Protein AF-A0A7J9SM27-F1 (afdb_monomer)

Solvent-accessible surface area (backbone atoms only — not comparable to full-atom values): 13003 Å² total; per-residue (Å²): 142,86,88,84,84,88,83,87,81,84,80,82,84,88,73,95,73,82,92,64,95,54,92,44,71,63,49,79,37,42,23,19,24,28,32,58,67,83,55,84,55,94,80,60,65,66,26,30,23,36,33,61,60,100,47,30,16,57,75,41,72,50,82,51,96,95,45,77,44,28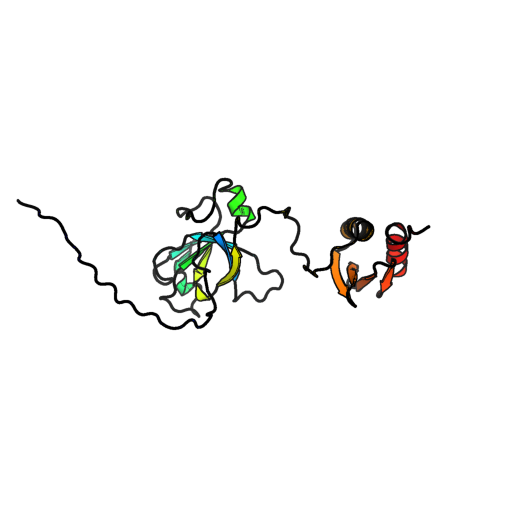,42,24,72,80,38,72,91,51,64,47,77,33,46,28,33,29,28,26,42,58,72,48,39,48,74,61,42,72,86,68,58,63,71,60,60,61,67,82,86,56,91,38,75,71,49,70,42,47,43,81,47,38,36,58,80,53,58,58,83,75,73,88,74,87,78,78,95,68,75,101,62,64,83,49,95,50,84,70,51,73,46,54,50,54,44,48,57,59,44,52,77,78,31,54,65,49,56,44,67,57,98,87,40,55,26,41,37,37,40,53,98,92,35,63,28,43,33,41,72,81,22,51,54,44,51,62,99,56,27,72,60,52,26,57,58,31,35,74,43,44,56,80,79,129

pLDDT: mean 75.57, std 18.79, range [28.81, 94.06]

Sequence (214 aa):
MSSERATLTGSVPDARTEQKRRRGDGVDEVGAIVVDADDDSTDRDEAIVVNTPPVPIDEWTVRRPGQVATVAEDNPAYDPGDAVIVVAFRDELEAAHPEWEPPEAIELPAACRTFAFPQRRLRRVGAYGEDGAEGDAAGAEGSTGLELSEPQRRLRTRLEESCRVDVDVREGEAVLVAEKLGDEHVIHPDGSVEGGAIAGRLEDVAAEYLGGGE

Structure (mmCIF, N/CA/C/O backbone):
data_AF-A0A7J9SM27-F1
#
_entry.id   AF-A0A7J9SM27-F1
#
loop_
_atom_site.group_PDB
_atom_site.id
_atom_site.type_symbol
_atom_site.label_atom_id
_atom_site.label_alt_id
_atom_site.label_comp_id
_atom_site.label_asym_id
_atom_site.label_entity_id
_atom_site.label_seq_id
_atom_site.pdbx_PDB_ins_code
_atom_site.Cartn_x
_atom_site.Cartn_y
_atom_site.Cartn_z
_atom_site.occupancy
_atom_site.B_iso_or_equiv
_atom_site.auth_seq_id
_atom_site.auth_comp_id
_atom_site.auth_asym_id
_atom_site.auth_atom_id
_atom_site.pdbx_PDB_model_num
ATOM 1 N N . MET A 1 1 ? -8.523 -6.292 54.902 1.00 46.53 1 MET A N 1
ATOM 2 C CA . MET A 1 1 ? -7.235 -6.514 54.219 1.00 46.53 1 MET A CA 1
ATOM 3 C C . MET A 1 1 ? -7.059 -8.009 54.064 1.00 46.53 1 MET A C 1
ATOM 5 O O . MET A 1 1 ? -6.924 -8.663 55.084 1.00 46.53 1 MET A O 1
ATOM 9 N N . SER A 1 2 ? -7.179 -8.502 52.833 1.00 37.12 2 SER A N 1
ATOM 10 C CA . SER A 1 2 ? -6.542 -9.711 52.290 1.00 37.12 2 SER A CA 1
ATOM 11 C C . SER A 1 2 ? -6.980 -9.803 50.830 1.00 37.12 2 SER A C 1
ATOM 13 O O . SER A 1 2 ? -8.169 -9.914 50.545 1.00 37.12 2 SER A O 1
ATOM 15 N N . SER A 1 3 ? -6.017 -9.627 49.932 1.00 35.66 3 SER A N 1
ATOM 16 C CA . SER A 1 3 ? -6.158 -9.741 48.482 1.00 35.66 3 SER A CA 1
ATOM 17 C C . SER A 1 3 ? -5.901 -11.188 48.075 1.00 35.66 3 SER A C 1
ATOM 19 O O . SER A 1 3 ? -4.926 -11.765 48.550 1.00 35.66 3 SER A O 1
ATOM 21 N N . GLU A 1 4 ? -6.691 -11.745 47.158 1.00 35.97 4 GLU A N 1
ATOM 22 C CA . GLU A 1 4 ? -6.399 -13.049 46.554 1.00 35.97 4 GLU A CA 1
ATOM 23 C C . GLU A 1 4 ? -6.631 -13.014 45.034 1.00 35.97 4 GLU A C 1
ATOM 25 O O . GLU A 1 4 ? -7.514 -12.318 44.534 1.00 35.97 4 GLU A O 1
ATOM 30 N N . ARG A 1 5 ? -5.712 -13.664 44.311 1.00 31.27 5 ARG A N 1
ATOM 31 C CA . ARG A 1 5 ? -5.412 -13.518 42.876 1.00 31.27 5 ARG A CA 1
ATOM 32 C C . ARG A 1 5 ? -6.386 -14.296 41.976 1.00 31.27 5 ARG A C 1
ATOM 34 O O . ARG A 1 5 ? -6.977 -15.289 42.380 1.00 31.27 5 ARG A O 1
ATOM 41 N N . ALA A 1 6 ? -6.462 -13.843 40.725 1.00 35.97 6 ALA A N 1
ATOM 42 C CA . ALA A 1 6 ? -7.214 -14.389 39.597 1.00 35.97 6 ALA A CA 1
ATOM 43 C C . ALA A 1 6 ? -6.889 -15.850 39.214 1.00 35.97 6 ALA A C 1
ATOM 45 O O . ALA A 1 6 ? -5.746 -16.286 39.327 1.00 35.97 6 ALA A O 1
ATOM 46 N N . THR A 1 7 ? -7.871 -16.538 38.619 1.00 31.56 7 THR A N 1
ATOM 47 C CA . THR A 1 7 ? -7.682 -17.601 37.609 1.00 31.56 7 THR A CA 1
ATOM 48 C C . THR A 1 7 ? -8.825 -17.529 36.587 1.00 31.56 7 THR A C 1
ATOM 50 O O . THR A 1 7 ? -9.943 -17.967 36.840 1.00 31.56 7 THR A O 1
ATOM 53 N N . LEU A 1 8 ? -8.549 -16.923 35.428 1.00 30.62 8 LEU A N 1
ATOM 54 C CA . LEU A 1 8 ? -9.409 -16.962 34.244 1.00 30.62 8 LEU A CA 1
ATOM 55 C C . LEU A 1 8 ? -9.122 -18.287 33.521 1.00 30.62 8 LEU A C 1
ATOM 57 O O . LEU A 1 8 ? -8.068 -18.459 32.916 1.00 30.62 8 LEU A O 1
ATOM 61 N N . THR A 1 9 ? -10.025 -19.255 33.648 1.00 37.62 9 THR A N 1
ATOM 62 C CA . THR A 1 9 ? -9.963 -20.536 32.932 1.00 37.62 9 THR A CA 1
ATOM 63 C C . THR A 1 9 ? -10.572 -20.343 31.547 1.00 37.62 9 THR A C 1
ATOM 65 O O . THR A 1 9 ? -11.782 -20.161 31.417 1.00 37.62 9 THR A O 1
ATOM 68 N N . GLY A 1 10 ? -9.718 -20.371 30.524 1.00 29.00 10 GLY A N 1
ATOM 69 C CA . GLY A 1 10 ? -10.115 -20.358 29.124 1.00 29.00 10 GLY A CA 1
ATOM 70 C C . GLY A 1 10 ? -10.842 -21.639 28.713 1.00 29.00 10 GLY A C 1
ATOM 71 O O . GLY A 1 10 ? -10.520 -22.743 29.146 1.00 29.00 10 GLY A O 1
ATOM 72 N N . SER A 1 11 ? -11.823 -21.483 27.836 1.00 28.81 11 SER A N 1
ATOM 73 C CA . SER A 1 11 ? -12.330 -22.549 26.978 1.00 28.81 11 SER A CA 1
ATOM 74 C C . SER A 1 11 ? -12.459 -21.959 25.585 1.00 28.81 11 SER A C 1
ATOM 76 O O . SER A 1 11 ? -13.308 -21.108 25.337 1.00 28.81 11 SER A O 1
ATOM 78 N N . VAL A 1 12 ? -11.546 -22.373 24.712 1.00 36.06 12 VAL A N 1
ATOM 79 C CA . VAL A 1 12 ? -11.526 -22.037 23.290 1.00 36.06 12 VAL A CA 1
ATOM 80 C C . VAL A 1 12 ? -12.347 -23.118 22.582 1.00 36.06 12 VAL A C 1
ATOM 82 O O . VAL A 1 12 ? -11.952 -24.284 22.654 1.00 36.06 12 VAL A O 1
ATOM 85 N N . PRO A 1 13 ? -13.493 -22.816 21.950 1.00 38.72 13 PRO A N 1
ATOM 86 C CA . PRO A 1 13 ? -14.121 -23.779 21.061 1.00 38.72 13 PRO A CA 1
ATOM 87 C C . PRO A 1 13 ? -13.360 -23.832 19.732 1.00 38.72 13 PRO A C 1
ATOM 89 O O . PRO A 1 13 ? -13.235 -22.838 1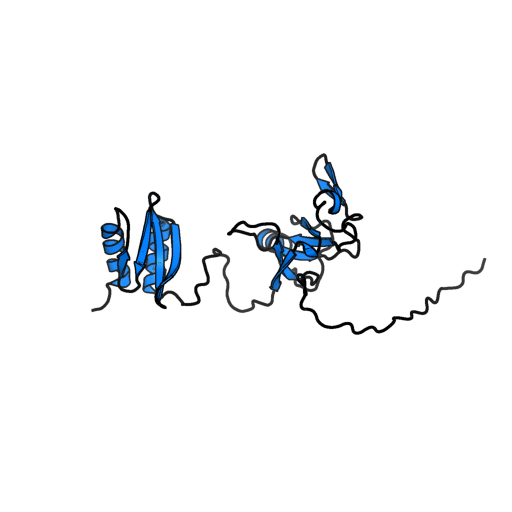9.019 1.00 38.72 13 PRO A O 1
ATOM 92 N N . ASP A 1 14 ? -12.863 -25.030 19.428 1.00 41.91 14 ASP A N 1
ATOM 93 C CA . ASP A 1 14 ? -12.402 -25.465 18.113 1.00 41.91 14 ASP A CA 1
ATOM 94 C C . ASP A 1 14 ? -13.578 -25.425 17.127 1.00 41.91 14 ASP A C 1
ATOM 96 O O . ASP A 1 14 ? -14.598 -26.090 17.323 1.00 41.91 14 ASP A O 1
ATOM 100 N N . ALA A 1 15 ? -13.444 -24.624 16.075 1.00 37.12 15 ALA A N 1
ATOM 101 C CA . ALA A 1 15 ? -14.293 -24.710 14.901 1.00 37.12 15 ALA A CA 1
ATOM 102 C C . ALA A 1 15 ? -13.447 -24.435 13.658 1.00 37.12 15 ALA A C 1
ATOM 104 O O . ALA A 1 15 ? -13.395 -23.320 13.135 1.00 37.12 15 ALA A O 1
ATOM 105 N N . ARG A 1 16 ? -12.810 -25.501 13.158 1.00 46.09 16 ARG A N 1
ATOM 106 C CA . ARG A 1 16 ? -12.510 -25.650 11.729 1.00 46.09 16 ARG A CA 1
ATOM 107 C C . ARG A 1 16 ? -13.735 -25.223 10.917 1.00 46.09 16 ARG A C 1
ATOM 109 O O . ARG A 1 16 ? -14.730 -25.941 10.890 1.00 46.09 16 ARG A O 1
ATOM 116 N N . THR A 1 17 ? -13.637 -24.092 10.226 1.00 40.91 17 THR A N 1
ATOM 117 C CA . THR A 1 17 ? -14.558 -23.747 9.142 1.00 40.91 17 THR A CA 1
ATOM 118 C C . THR A 1 17 ? -13.751 -23.481 7.883 1.00 40.91 17 THR A C 1
ATOM 120 O O . THR A 1 17 ? -12.957 -22.551 7.809 1.00 40.91 17 THR A O 1
ATOM 123 N N . GLU A 1 18 ? -13.957 -24.387 6.936 1.00 39.62 18 GLU A N 1
ATOM 124 C CA . GLU A 1 18 ? -13.704 -24.331 5.502 1.00 39.62 18 GLU A CA 1
ATOM 125 C C . GLU A 1 18 ? -13.049 -23.075 4.906 1.00 39.62 18 GLU A C 1
ATOM 127 O O . GLU A 1 18 ? -13.588 -21.969 4.836 1.00 39.62 18 GLU A O 1
ATOM 132 N N . GLN A 1 19 ? -11.886 -23.379 4.344 1.00 43.94 19 GLN A N 1
ATOM 133 C CA . GLN A 1 19 ? -11.067 -22.671 3.381 1.00 43.94 19 GLN A CA 1
ATOM 134 C C . GLN A 1 19 ? -11.879 -22.204 2.157 1.00 43.94 19 GLN A C 1
ATOM 136 O O . GLN A 1 19 ? -11.939 -22.854 1.117 1.00 43.94 19 GLN A O 1
ATOM 141 N N . LYS A 1 20 ? -12.484 -21.023 2.272 1.00 39.19 20 LYS A N 1
ATOM 142 C CA . LYS A 1 20 ? -12.830 -20.163 1.138 1.00 39.19 20 LYS A CA 1
ATOM 143 C C . LYS A 1 20 ? -11.648 -19.205 1.009 1.00 39.19 20 LYS A C 1
ATOM 145 O O . LYS A 1 20 ? -11.456 -18.422 1.928 1.00 39.19 20 LYS A O 1
ATOM 150 N N . ARG A 1 21 ? -10.825 -19.267 -0.047 1.00 41.97 21 ARG A N 1
ATOM 151 C CA . ARG A 1 21 ? -9.776 -18.246 -0.254 1.00 41.97 21 ARG A CA 1
ATOM 152 C C . ARG A 1 21 ? -10.471 -16.881 -0.377 1.00 41.97 21 ARG A C 1
ATOM 154 O O . ARG A 1 21 ? -11.136 -16.61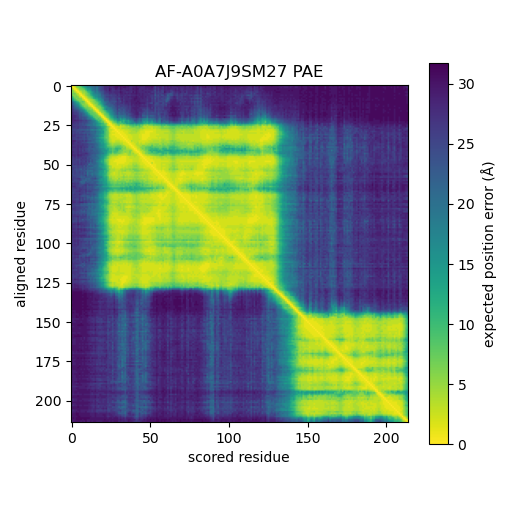4 -1.377 1.00 41.97 21 ARG A O 1
ATOM 161 N N . ARG A 1 22 ? -10.443 -16.091 0.701 1.00 43.56 22 ARG A N 1
ATOM 162 C CA .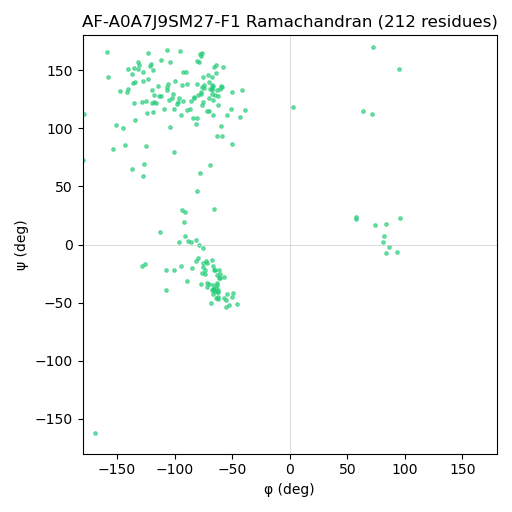 ARG A 1 22 ? -11.084 -14.774 0.821 1.00 43.56 22 ARG A CA 1
ATOM 163 C C . ARG A 1 22 ? -10.078 -13.713 0.373 1.00 43.56 22 ARG A C 1
ATOM 165 O O . ARG A 1 22 ? -8.879 -13.883 0.559 1.00 43.56 22 ARG A O 1
ATOM 172 N N . ARG A 1 23 ? -10.558 -12.609 -0.211 1.00 42.28 23 ARG A N 1
ATOM 173 C CA . ARG A 1 23 ? -9.773 -11.361 -0.256 1.00 42.28 23 ARG A CA 1
ATOM 174 C C . ARG A 1 23 ? -9.275 -11.071 1.172 1.00 42.28 23 ARG A C 1
ATOM 176 O O . ARG A 1 23 ? -10.097 -11.141 2.083 1.00 42.28 23 ARG A O 1
ATOM 183 N N . GLY A 1 24 ? -7.982 -10.784 1.343 1.00 50.16 24 GLY A N 1
ATOM 184 C CA . GLY A 1 24 ? -7.386 -10.481 2.652 1.00 50.16 24 GLY A CA 1
ATOM 185 C C . GLY A 1 24 ? -6.708 -11.654 3.378 1.00 50.16 24 GLY A C 1
ATOM 186 O O . GLY A 1 24 ? -6.592 -11.607 4.593 1.00 50.16 24 GLY A O 1
ATOM 187 N N . ASP A 1 25 ? -6.284 -12.710 2.681 1.00 60.22 25 ASP A N 1
ATOM 188 C CA . ASP A 1 25 ? -5.459 -13.766 3.293 1.00 60.22 25 ASP A CA 1
ATOM 189 C C . ASP A 1 25 ? -4.034 -13.231 3.550 1.00 60.22 25 ASP A C 1
ATOM 191 O O . ASP A 1 25 ? -3.335 -12.848 2.606 1.00 60.22 25 ASP A O 1
ATOM 195 N N . GLY A 1 26 ? -3.640 -13.136 4.825 1.00 71.00 26 GLY A N 1
ATOM 196 C CA . GLY A 1 26 ? -2.303 -12.711 5.258 1.00 71.00 26 GLY A CA 1
ATOM 197 C C . GLY A 1 26 ? -1.995 -11.214 5.122 1.00 71.00 26 GLY A C 1
ATOM 198 O O . GLY A 1 26 ? -0.831 -10.833 5.125 1.00 71.00 26 GLY A O 1
ATOM 199 N N . VAL A 1 27 ? -3.009 -10.352 4.966 1.00 82.00 27 VAL A N 1
ATOM 200 C CA . VAL A 1 27 ? -2.820 -8.879 4.999 1.00 82.00 27 VAL A CA 1
ATOM 201 C C . VAL A 1 27 ? -2.606 -8.345 6.418 1.00 82.00 27 VAL A C 1
ATOM 203 O O . VAL A 1 27 ? -2.204 -7.203 6.586 1.00 82.00 27 VAL A O 1
ATOM 206 N N . ASP A 1 28 ? -2.923 -9.146 7.430 1.00 83.50 28 ASP A N 1
ATOM 207 C CA . ASP A 1 28 ? -2.710 -8.856 8.848 1.00 83.50 28 ASP A CA 1
ATOM 208 C C . ASP A 1 28 ? -1.326 -9.303 9.353 1.00 83.50 28 ASP A C 1
ATOM 210 O O . ASP A 1 28 ? -1.004 -9.143 10.527 1.00 83.50 28 ASP A O 1
ATOM 214 N N . GLU A 1 29 ? -0.479 -9.833 8.470 1.00 89.69 29 GLU A N 1
ATOM 215 C CA . GLU A 1 29 ? 0.890 -10.205 8.815 1.00 89.69 29 GLU A CA 1
ATOM 216 C C . GLU A 1 29 ? 1.807 -8.980 8.746 1.00 89.69 29 GLU A C 1
ATOM 218 O O . GLU A 1 29 ? 1.895 -8.305 7.719 1.00 89.69 29 GLU A O 1
ATOM 223 N N . VAL A 1 30 ? 2.529 -8.702 9.834 1.00 91.19 30 VAL A N 1
ATOM 224 C CA . VAL A 1 30 ? 3.576 -7.674 9.842 1.00 91.19 30 VAL A CA 1
ATOM 225 C C . VAL A 1 30 ? 4.668 -8.062 8.846 1.00 91.19 30 VAL A C 1
ATOM 227 O O . VAL A 1 30 ? 5.179 -9.180 8.877 1.00 91.19 30 VAL A O 1
ATOM 230 N N . GLY A 1 31 ? 5.001 -7.135 7.949 1.00 89.56 31 GLY A N 1
ATOM 231 C CA . GLY A 1 31 ? 5.854 -7.371 6.788 1.00 89.56 31 GLY A CA 1
ATOM 232 C C . GLY A 1 31 ? 5.097 -7.731 5.509 1.00 89.56 31 GLY A C 1
ATOM 233 O O . GLY A 1 31 ? 5.721 -7.798 4.458 1.00 89.56 31 GLY A O 1
ATOM 234 N N . ALA A 1 32 ? 3.777 -7.935 5.520 1.00 91.06 32 ALA A N 1
ATOM 235 C CA . ALA A 1 32 ? 3.041 -8.136 4.273 1.00 91.06 32 ALA A CA 1
ATOM 236 C C . ALA A 1 32 ? 3.120 -6.882 3.386 1.00 91.06 32 ALA A C 1
ATOM 238 O O . ALA A 1 32 ? 2.875 -5.768 3.852 1.00 91.06 32 ALA A O 1
ATOM 239 N N . ILE A 1 33 ? 3.422 -7.069 2.098 1.00 91.06 33 ILE A N 1
ATOM 240 C CA . ILE A 1 33 ? 3.330 -5.999 1.097 1.00 91.06 33 ILE A CA 1
ATOM 241 C C . ILE A 1 33 ? 1.894 -5.979 0.594 1.00 91.06 33 ILE A C 1
ATOM 243 O O . ILE A 1 33 ? 1.362 -6.999 0.137 1.00 91.06 33 ILE A O 1
ATOM 247 N N . VAL A 1 34 ? 1.255 -4.825 0.712 1.00 90.50 34 VAL A N 1
ATOM 248 C CA . VAL A 1 34 ? -0.156 -4.603 0.437 1.00 90.50 34 VAL A CA 1
ATOM 249 C C . VAL A 1 34 ? -0.344 -3.379 -0.439 1.00 90.50 34 VAL A C 1
ATOM 251 O O . VAL A 1 34 ? 0.470 -2.465 -0.476 1.00 90.50 34 VAL A O 1
ATOM 254 N N . VAL A 1 35 ? -1.470 -3.360 -1.127 1.00 89.44 35 VAL A N 1
ATOM 255 C CA . VAL A 1 35 ? -1.874 -2.280 -2.021 1.00 89.44 35 VAL A CA 1
ATOM 256 C C . VAL A 1 35 ? -3.356 -1.995 -1.798 1.00 89.44 35 VAL A C 1
ATOM 258 O O . VAL A 1 35 ? -4.135 -2.918 -1.519 1.00 89.44 35 VAL A O 1
ATOM 261 N N . ASP A 1 36 ? -3.761 -0.735 -1.939 1.00 89.06 36 ASP A N 1
ATOM 262 C CA . ASP A 1 36 ? -5.157 -0.316 -1.778 1.00 89.06 36 ASP A CA 1
ATOM 263 C C . ASP A 1 36 ? -6.030 -0.907 -2.895 1.00 89.06 36 ASP A C 1
ATOM 265 O O . ASP A 1 36 ? -5.732 -0.777 -4.080 1.00 89.06 36 ASP A O 1
ATOM 269 N N . ALA A 1 37 ? -7.087 -1.639 -2.551 1.00 84.56 37 ALA A N 1
ATOM 270 C CA . ALA A 1 37 ? -7.994 -2.222 -3.539 1.00 84.56 37 ALA A CA 1
ATOM 271 C C . ALA A 1 37 ? -9.038 -1.226 -4.069 1.00 84.56 37 ALA A C 1
ATOM 273 O O . ALA A 1 37 ? -9.692 -1.553 -5.058 1.00 84.56 37 ALA A O 1
ATOM 274 N N . ASP A 1 38 ? -9.216 -0.080 -3.406 1.00 83.44 38 ASP A N 1
ATOM 275 C CA . ASP A 1 38 ? -10.075 1.025 -3.859 1.00 83.44 38 ASP A CA 1
ATOM 276 C C . ASP A 1 38 ? -9.332 1.967 -4.825 1.00 83.44 38 ASP A C 1
ATOM 278 O O . ASP A 1 38 ? -9.961 2.690 -5.595 1.00 83.44 38 ASP A O 1
ATOM 282 N N . ASP A 1 39 ? -7.995 1.941 -4.811 1.00 79.00 39 ASP A N 1
ATOM 283 C CA . ASP A 1 39 ? -7.180 2.682 -5.769 1.00 79.00 39 ASP A CA 1
ATOM 284 C C . ASP A 1 39 ? -7.082 1.911 -7.099 1.00 79.00 39 ASP A C 1
ATOM 286 O O . ASP A 1 39 ? -6.462 0.842 -7.188 1.00 79.00 39 ASP A O 1
ATOM 290 N N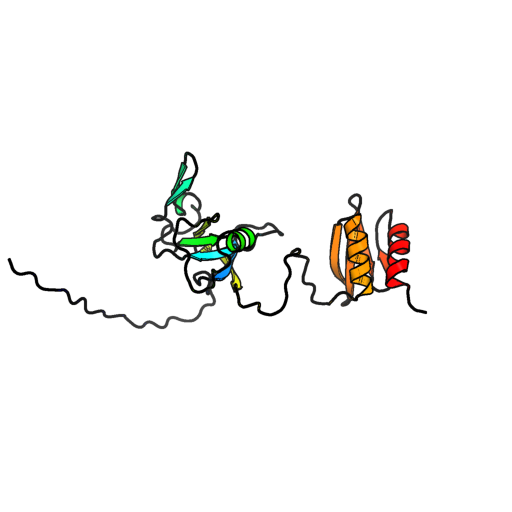 . ASP A 1 40 ? -7.762 2.447 -8.118 1.00 73.62 40 ASP A N 1
ATOM 291 C CA . ASP A 1 40 ? -7.808 1.915 -9.490 1.00 73.62 40 ASP A CA 1
ATOM 292 C C . ASP A 1 40 ? -6.693 2.510 -10.375 1.00 73.62 40 ASP A C 1
ATOM 294 O O . ASP A 1 40 ? -6.667 2.288 -11.585 1.00 73.62 40 ASP A O 1
ATOM 298 N N . SER A 1 41 ? -5.770 3.284 -9.792 1.00 70.19 41 SER A N 1
ATOM 299 C CA . SER A 1 41 ? -4.644 3.849 -10.531 1.00 70.19 41 SER A CA 1
ATOM 300 C C . SER A 1 41 ? -3.672 2.735 -10.915 1.00 70.19 41 SER A C 1
ATOM 302 O O . SER A 1 41 ? -3.379 1.829 -10.129 1.00 70.19 41 SER A O 1
ATOM 304 N N . THR A 1 42 ? -3.134 2.811 -12.131 1.00 65.75 42 THR A N 1
ATOM 305 C CA . THR A 1 42 ? -2.100 1.875 -12.598 1.00 65.75 42 THR A CA 1
ATOM 306 C C . THR A 1 42 ? -0.838 1.959 -11.731 1.00 65.75 42 THR A C 1
ATOM 308 O O . THR A 1 42 ? -0.168 0.952 -11.531 1.00 65.75 42 THR A O 1
ATOM 311 N N . ASP A 1 43 ? -0.576 3.131 -11.150 1.00 68.25 43 ASP A N 1
ATOM 312 C CA . ASP A 1 43 ? 0.564 3.442 -10.281 1.00 68.25 43 ASP A CA 1
ATOM 313 C C . ASP A 1 43 ? 0.250 3.263 -8.779 1.00 68.25 43 ASP A C 1
ATOM 315 O O . ASP A 1 43 ? 0.788 3.980 -7.941 1.00 68.25 43 ASP A O 1
ATOM 319 N N . ARG A 1 44 ? -0.662 2.347 -8.420 1.00 77.25 44 ARG A N 1
ATOM 320 C CA . ARG A 1 44 ? -1.015 2.036 -7.020 1.00 77.25 44 ARG A CA 1
ATOM 321 C C . ARG A 1 44 ? 0.235 1.761 -6.170 1.00 77.25 44 ARG A C 1
ATOM 323 O O . ARG A 1 44 ? 0.934 0.773 -6.390 1.00 77.25 44 ARG A O 1
ATOM 330 N N . ASP A 1 45 ? 0.480 2.601 -5.169 1.00 82.69 45 ASP A N 1
ATOM 331 C CA . ASP A 1 45 ? 1.670 2.484 -4.327 1.00 82.69 45 ASP A CA 1
ATOM 332 C C . ASP A 1 45 ? 1.628 1.236 -3.429 1.00 82.69 45 ASP A C 1
ATOM 334 O O . ASP A 1 45 ? 0.633 0.945 -2.750 1.00 82.69 45 ASP A O 1
ATOM 338 N N . GLU A 1 46 ? 2.744 0.512 -3.385 1.00 89.69 46 GLU A N 1
ATOM 339 C CA . GLU A 1 46 ? 2.946 -0.615 -2.478 1.00 89.69 46 GLU A CA 1
ATOM 340 C C . GLU A 1 46 ? 3.318 -0.123 -1.077 1.00 89.69 46 GLU A C 1
ATOM 342 O O . GLU A 1 46 ? 4.252 0.658 -0.884 1.00 89.69 46 GLU A O 1
ATOM 347 N N . ALA A 1 47 ? 2.604 -0.619 -0.071 1.00 90.81 47 ALA A N 1
ATOM 348 C CA . ALA A 1 47 ? 2.846 -0.310 1.328 1.00 90.81 47 ALA A CA 1
ATOM 349 C C . ALA A 1 47 ? 3.135 -1.587 2.122 1.00 90.81 47 ALA A C 1
ATOM 351 O O . ALA A 1 47 ? 2.687 -2.678 1.774 1.00 90.81 47 ALA A O 1
ATOM 352 N N . ILE A 1 48 ? 3.881 -1.455 3.213 1.00 92.62 48 ILE A N 1
ATOM 353 C CA . ILE A 1 48 ? 4.271 -2.565 4.082 1.00 92.62 48 ILE A CA 1
ATOM 354 C C . ILE A 1 48 ? 3.464 -2.476 5.369 1.00 92.62 48 ILE A C 1
ATOM 356 O O . ILE A 1 48 ? 3.371 -1.409 5.978 1.00 92.62 48 ILE A O 1
ATOM 360 N N . VAL A 1 49 ? 2.888 -3.595 5.802 1.00 93.50 49 VAL A N 1
ATOM 361 C CA . VAL A 1 49 ? 2.190 -3.696 7.088 1.00 93.50 49 VAL A CA 1
ATOM 362 C C . VAL A 1 49 ? 3.211 -3.631 8.217 1.00 93.50 49 VAL A C 1
ATOM 364 O O . VAL A 1 49 ? 4.041 -4.524 8.363 1.00 93.50 49 VAL A O 1
ATOM 367 N N . VAL A 1 50 ? 3.141 -2.579 9.031 1.00 93.06 50 VAL A N 1
ATOM 368 C CA . VAL A 1 50 ? 4.091 -2.333 10.131 1.00 93.06 50 VAL A CA 1
ATOM 369 C C . VAL A 1 50 ? 3.477 -2.569 11.506 1.00 93.06 50 VAL A C 1
ATOM 371 O O . VAL A 1 50 ? 4.201 -2.781 12.476 1.00 93.06 50 VAL A O 1
ATOM 374 N N . ASN A 1 51 ? 2.147 -2.521 11.618 1.00 92.44 51 ASN A N 1
ATOM 375 C CA . ASN A 1 51 ? 1.438 -2.777 12.869 1.00 92.44 51 ASN A CA 1
ATOM 376 C C . ASN A 1 51 ? -0.019 -3.195 12.600 1.00 92.44 51 ASN A C 1
ATOM 378 O O . ASN A 1 51 ? -0.672 -2.667 11.698 1.00 92.44 51 ASN A O 1
ATOM 382 N N . THR A 1 52 ? -0.548 -4.101 13.422 1.00 91.62 52 THR A N 1
ATOM 383 C CA . THR A 1 52 ? -1.959 -4.512 13.418 1.00 91.62 52 THR A CA 1
ATOM 384 C C . THR A 1 52 ? -2.563 -4.329 14.813 1.00 91.62 52 THR A C 1
ATOM 386 O O . THR A 1 52 ? -2.573 -5.269 15.620 1.00 91.62 52 THR A O 1
ATOM 389 N N . PRO A 1 53 ? -3.038 -3.117 15.149 1.00 89.31 53 PRO A N 1
ATOM 390 C CA . PRO A 1 53 ? -3.651 -2.861 16.442 1.00 89.31 53 PRO A CA 1
ATOM 391 C C . PRO A 1 53 ? -4.863 -3.781 16.670 1.00 89.31 53 PRO A C 1
ATOM 393 O O . PRO A 1 53 ? -5.700 -3.911 15.77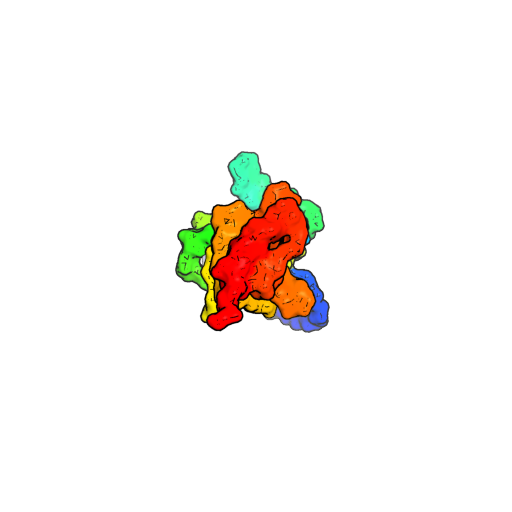7 1.00 89.31 53 PRO A O 1
ATOM 396 N N . PRO A 1 54 ? -5.023 -4.392 17.859 1.00 88.06 54 PRO A N 1
ATOM 397 C CA . PRO A 1 54 ? -6.127 -5.311 18.145 1.00 88.06 54 PRO A CA 1
ATOM 398 C C . PRO A 1 54 ? -7.428 -4.558 18.481 1.00 88.06 54 PRO A C 1
ATOM 400 O O . PRO A 1 54 ? -8.090 -4.859 19.474 1.00 88.06 54 PRO A O 1
ATOM 403 N N . VAL A 1 55 ? -7.769 -3.542 17.687 1.00 89.50 55 VAL A N 1
ATOM 404 C CA . VAL A 1 55 ? -8.978 -2.721 17.828 1.00 89.50 55 VAL A CA 1
ATOM 405 C C . VAL A 1 55 ? -9.636 -2.510 16.458 1.00 89.50 55 VAL A C 1
ATOM 407 O O . VAL A 1 55 ? -8.942 -2.534 15.437 1.00 89.50 55 VAL A O 1
ATOM 410 N N . PRO A 1 56 ? -10.964 -2.321 16.409 1.00 91.62 56 PRO A N 1
ATOM 411 C CA . PRO A 1 56 ? -11.680 -2.081 15.162 1.00 91.62 56 PRO A CA 1
ATOM 412 C C . PRO A 1 56 ? -11.495 -0.646 14.639 1.00 91.62 56 PRO A C 1
ATOM 414 O O . PRO A 1 56 ? -11.084 0.262 15.371 1.00 91.62 56 PRO A O 1
ATOM 417 N N . ILE A 1 57 ? -11.835 -0.423 13.366 1.00 90.06 57 ILE A N 1
ATOM 418 C CA . ILE A 1 57 ? -11.657 0.872 12.683 1.00 90.06 57 ILE A CA 1
ATOM 419 C C . ILE A 1 57 ? -12.508 2.018 13.252 1.00 90.06 57 ILE A C 1
ATOM 421 O O . ILE A 1 57 ? -12.149 3.182 13.074 1.00 90.06 57 ILE A O 1
ATOM 425 N N . ASP A 1 58 ? -13.609 1.715 13.942 1.00 94.06 58 ASP A N 1
ATOM 426 C CA . ASP A 1 58 ? -14.435 2.698 14.663 1.00 94.06 58 ASP A CA 1
ATOM 427 C C . ASP A 1 58 ? -13.776 3.205 15.955 1.00 94.06 58 ASP A C 1
ATOM 429 O O . ASP A 1 58 ? -14.013 4.334 16.377 1.00 94.06 58 ASP A O 1
ATOM 433 N N . GLU A 1 59 ? -12.884 2.418 16.556 1.00 92.12 59 GLU A N 1
ATOM 434 C CA . GLU A 1 59 ? -12.199 2.796 17.798 1.00 92.12 59 GLU A CA 1
ATOM 435 C C . GLU A 1 59 ? -10.830 3.449 17.542 1.00 92.12 59 GLU A C 1
ATOM 437 O O . GLU A 1 59 ? -10.294 4.155 18.404 1.00 92.12 59 GLU A O 1
ATOM 442 N N . TRP A 1 60 ? -10.252 3.261 16.352 1.00 91.31 60 TRP A N 1
ATOM 443 C CA . TRP A 1 60 ? -8.949 3.824 15.999 1.00 91.31 60 TRP A CA 1
ATOM 444 C C . TRP A 1 60 ? -9.061 5.240 15.438 1.00 91.31 60 TRP A C 1
ATOM 446 O O . TRP A 1 60 ? -9.618 5.460 14.363 1.00 91.31 60 TRP A O 1
ATOM 456 N N . THR A 1 61 ? -8.470 6.207 16.146 1.00 89.94 61 THR A N 1
ATOM 457 C CA . THR A 1 61 ? -8.495 7.627 15.765 1.00 89.94 61 THR A CA 1
ATOM 458 C C . THR A 1 61 ? -7.194 8.069 15.109 1.00 89.94 61 THR A C 1
ATOM 460 O O . THR A 1 61 ? -6.105 7.898 15.658 1.00 89.94 61 THR A O 1
ATOM 463 N N . VAL A 1 62 ? -7.314 8.717 13.953 1.00 84.12 62 VAL A N 1
ATOM 464 C CA . VAL A 1 62 ? -6.204 9.356 13.246 1.00 84.12 62 VAL A CA 1
ATOM 465 C C . VAL A 1 62 ? -6.272 10.860 13.497 1.00 84.12 62 VAL A C 1
ATOM 467 O O . VAL A 1 62 ? -7.297 11.511 13.285 1.00 84.12 62 VAL A O 1
ATOM 470 N N . ARG A 1 63 ? -5.165 11.435 13.976 1.00 82.06 63 ARG A N 1
ATOM 471 C CA . ARG A 1 63 ? -5.052 12.877 14.227 1.00 82.06 63 ARG A CA 1
ATOM 472 C C . ARG A 1 63 ? -4.306 13.544 13.083 1.00 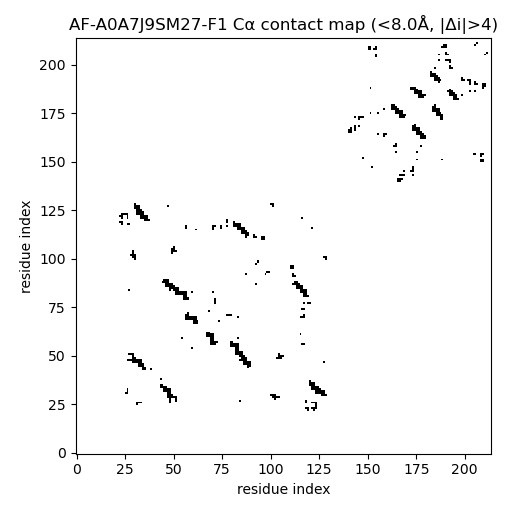82.06 63 ARG A C 1
ATOM 474 O O . ARG A 1 63 ? -3.120 13.299 12.891 1.00 82.06 63 ARG A O 1
ATOM 481 N N . ARG A 1 64 ? -4.991 14.433 12.368 1.00 77.62 64 ARG A N 1
ATOM 482 C CA . ARG A 1 64 ? -4.417 15.317 11.348 1.00 77.62 64 ARG A CA 1
ATOM 483 C C . ARG A 1 64 ? -4.480 16.767 11.852 1.00 77.62 64 ARG A C 1
ATOM 485 O O . ARG A 1 64 ? -5.264 17.067 12.757 1.00 77.62 64 ARG A O 1
ATOM 492 N N . PRO A 1 65 ? -3.667 17.697 11.326 1.00 78.62 65 PRO A N 1
ATOM 493 C CA . PRO A 1 65 ? -3.728 19.097 11.741 1.00 78.62 65 PRO A CA 1
ATOM 494 C C . PRO A 1 65 ? -5.150 19.664 11.593 1.00 78.62 65 PRO A C 1
ATOM 496 O O . PRO A 1 65 ? -5.651 19.818 10.485 1.00 78.62 65 PRO A O 1
ATOM 499 N N . GLY A 1 66 ? -5.810 19.958 12.717 1.00 80.31 66 GLY A N 1
ATOM 500 C CA . GLY A 1 66 ? -7.169 20.512 12.744 1.00 80.31 66 GLY A CA 1
ATOM 501 C C . GLY A 1 66 ? -8.316 19.508 12.565 1.00 80.31 66 GLY A C 1
ATOM 502 O O . GLY A 1 66 ? -9.467 19.935 12.578 1.00 80.31 66 GLY A O 1
ATOM 503 N N . GLN A 1 67 ? -8.041 18.205 12.445 1.00 81.38 67 GLN A N 1
ATOM 504 C CA . GLN A 1 67 ? -9.067 17.172 12.273 1.00 81.38 67 GLN A CA 1
ATOM 505 C C . GLN A 1 67 ? -8.718 15.909 13.068 1.00 81.38 67 GLN A C 1
ATOM 507 O O . GLN A 1 67 ? -7.606 15.388 12.990 1.00 81.38 67 GLN A O 1
ATOM 512 N N . VAL A 1 68 ? -9.688 15.401 13.823 1.00 87.62 68 VAL A N 1
ATOM 513 C CA . VAL A 1 68 ? -9.626 14.076 14.444 1.00 87.62 68 VAL A CA 1
ATOM 514 C C . VAL A 1 68 ? -10.803 13.297 13.888 1.00 87.62 68 VAL A C 1
ATOM 516 O O . VAL A 1 68 ? -11.931 13.764 14.012 1.00 87.62 68 VAL A O 1
ATOM 519 N N . ALA A 1 69 ? -10.517 12.169 13.251 1.00 89.19 69 ALA A N 1
ATOM 520 C CA . ALA A 1 69 ? -11.515 11.270 12.693 1.00 89.19 69 ALA A CA 1
ATOM 521 C C . ALA A 1 69 ? -11.079 9.824 12.942 1.00 89.19 69 ALA A C 1
ATOM 523 O O . ALA A 1 69 ? -9.880 9.540 13.064 1.00 89.19 69 ALA A O 1
ATOM 524 N N . THR A 1 70 ? -12.038 8.918 13.060 1.00 91.38 70 THR A N 1
ATOM 525 C CA . THR A 1 70 ? -11.767 7.483 13.097 1.00 91.38 70 THR A CA 1
ATOM 526 C C . THR A 1 70 ? -11.474 6.956 11.698 1.00 91.38 70 THR A C 1
ATOM 528 O O . THR A 1 70 ? -11.808 7.579 10.686 1.00 91.38 70 THR A O 1
ATOM 531 N N . VAL A 1 71 ? -10.862 5.777 11.619 1.00 90.94 71 VAL A N 1
ATOM 532 C CA . VAL A 1 71 ? -10.657 5.109 10.325 1.00 90.94 71 VAL A CA 1
ATOM 533 C C . VAL A 1 71 ? -12.004 4.775 9.687 1.00 90.94 71 VAL A C 1
ATOM 535 O O . VAL A 1 71 ? -12.132 4.899 8.473 1.00 90.94 71 VAL A O 1
ATOM 538 N N . ALA A 1 72 ? -13.022 4.431 10.481 1.00 91.88 72 ALA A N 1
ATOM 539 C CA . ALA A 1 72 ? -14.385 4.233 9.992 1.00 91.88 72 ALA A CA 1
ATOM 540 C C . ALA A 1 72 ? -14.991 5.509 9.379 1.00 91.88 72 ALA A C 1
ATOM 542 O O . ALA A 1 72 ? -15.650 5.430 8.344 1.00 91.88 72 ALA A O 1
ATOM 543 N N . GLU A 1 73 ? -14.747 6.684 9.968 1.00 91.25 73 GLU A N 1
ATOM 544 C CA . GLU A 1 73 ? -15.222 7.968 9.427 1.00 91.25 73 GLU A CA 1
ATOM 545 C C . GLU A 1 73 ? -14.571 8.313 8.077 1.00 91.25 73 GLU A C 1
ATOM 547 O O . GLU A 1 73 ? -15.253 8.807 7.180 1.00 91.25 73 GLU A O 1
ATOM 552 N N . ASP A 1 74 ? -13.279 8.014 7.907 1.00 87.12 74 ASP A N 1
ATOM 553 C CA . ASP A 1 74 ? -12.566 8.148 6.625 1.00 87.12 74 ASP A CA 1
ATOM 554 C C . ASP A 1 74 ? -12.965 7.046 5.610 1.00 87.12 74 ASP A C 1
ATOM 556 O O . ASP A 1 74 ? -12.805 7.221 4.401 1.00 87.12 74 ASP A O 1
ATOM 560 N N . ASN A 1 75 ? -13.500 5.910 6.078 1.00 88.12 75 ASN A N 1
ATOM 561 C CA . ASN A 1 75 ? -13.827 4.725 5.274 1.00 88.12 75 ASN A CA 1
ATOM 562 C C . ASN A 1 75 ? -15.288 4.260 5.472 1.00 88.12 75 ASN A C 1
ATOM 564 O O . ASN A 1 75 ? -15.522 3.101 5.830 1.00 88.12 75 ASN A O 1
ATOM 568 N N . PRO A 1 76 ? -16.300 5.103 5.185 1.00 90.88 76 PRO A N 1
ATOM 569 C CA . PRO A 1 76 ? -17.699 4.825 5.532 1.00 90.88 76 PRO A CA 1
ATOM 570 C C . PRO A 1 76 ? -18.328 3.654 4.757 1.00 90.88 76 PRO A C 1
ATOM 572 O O . PRO A 1 76 ? -19.413 3.193 5.104 1.00 90.88 76 PRO A O 1
ATOM 575 N N . ALA A 1 77 ? -17.681 3.185 3.686 1.00 89.62 77 ALA A N 1
ATOM 576 C CA . ALA A 1 77 ? -18.121 2.027 2.908 1.00 89.62 77 ALA A CA 1
ATOM 577 C C . ALA A 1 77 ? -17.755 0.676 3.558 1.00 89.62 77 ALA A C 1
ATOM 579 O O . ALA A 1 77 ? -18.239 -0.367 3.112 1.00 89.62 77 ALA A O 1
ATOM 580 N N . TYR A 1 78 ? -16.903 0.686 4.587 1.00 89.00 78 TYR A N 1
ATOM 581 C CA . TYR A 1 78 ? -16.397 -0.507 5.260 1.00 89.00 78 TYR A CA 1
ATOM 582 C C . TYR A 1 78 ? -17.094 -0.714 6.610 1.00 89.00 78 TYR A C 1
ATOM 584 O O . TYR A 1 78 ? -17.672 0.206 7.185 1.00 89.00 78 TYR A O 1
ATOM 592 N N . ASP A 1 79 ? -17.086 -1.957 7.095 1.00 88.75 79 ASP A N 1
ATOM 593 C CA . ASP A 1 79 ? -17.724 -2.297 8.367 1.00 88.75 79 ASP A CA 1
ATOM 594 C C . ASP A 1 79 ? -16.963 -1.631 9.528 1.00 88.75 79 ASP A C 1
ATOM 596 O O . ASP A 1 79 ? -15.748 -1.789 9.603 1.00 88.75 79 ASP A O 1
ATOM 600 N N . PRO A 1 80 ? -17.623 -0.907 10.449 1.00 89.62 80 PRO A N 1
ATOM 601 C CA . PRO A 1 80 ? -16.937 -0.248 11.563 1.00 89.62 80 PRO A CA 1
ATOM 602 C C . PRO A 1 80 ? -16.207 -1.226 12.498 1.00 89.62 80 PRO A C 1
ATOM 604 O O . PRO A 1 80 ? -15.283 -0.818 13.198 1.00 89.62 80 PRO A O 1
ATOM 607 N N . GLY A 1 81 ? -16.599 -2.505 12.507 1.00 90.50 81 GLY A N 1
ATOM 608 C CA . GLY A 1 81 ? -15.944 -3.589 13.232 1.00 90.50 81 GLY A CA 1
ATOM 609 C C . GLY A 1 81 ? -14.789 -4.257 12.477 1.00 90.50 81 GLY A C 1
ATOM 610 O O . GLY A 1 81 ? -14.230 -5.224 12.996 1.00 90.50 81 GLY A O 1
ATOM 611 N N . ASP A 1 82 ? -14.430 -3.792 11.273 1.00 90.69 82 ASP A N 1
ATOM 612 C CA . ASP A 1 82 ? -13.268 -4.303 10.535 1.00 90.69 82 ASP A CA 1
ATOM 613 C C . ASP A 1 82 ? -11.972 -4.012 11.305 1.00 90.69 82 ASP A C 1
ATOM 615 O O . ASP A 1 82 ? -11.865 -3.006 12.012 1.00 90.69 82 ASP A O 1
ATOM 619 N N . ALA A 1 83 ? -10.981 -4.893 11.179 1.00 91.00 83 ALA A N 1
ATOM 620 C CA . ALA A 1 83 ? -9.700 -4.718 11.852 1.00 91.00 83 ALA A CA 1
ATOM 621 C C . ALA A 1 83 ? -8.890 -3.575 11.224 1.00 91.00 83 ALA A C 1
ATOM 623 O O . ALA A 1 83 ? -8.924 -3.361 10.008 1.00 91.00 83 ALA A O 1
ATOM 624 N N . VAL A 1 84 ? -8.137 -2.861 12.060 1.00 91.75 84 VAL A N 1
ATOM 625 C CA . VAL A 1 84 ? -7.227 -1.797 11.626 1.00 91.75 84 VAL A CA 1
ATOM 626 C C . VAL A 1 84 ? -5.902 -2.403 11.184 1.00 91.75 84 VAL A C 1
ATOM 628 O O . VAL A 1 84 ? -5.247 -3.103 11.954 1.00 91.75 84 VAL A O 1
ATOM 631 N N . ILE A 1 85 ? -5.470 -2.067 9.973 1.00 93.75 85 ILE A N 1
ATOM 632 C CA . ILE A 1 85 ? -4.125 -2.359 9.477 1.00 93.75 85 ILE A CA 1
ATOM 633 C C . ILE A 1 85 ? -3.369 -1.047 9.330 1.00 93.75 85 ILE A C 1
ATOM 635 O O . ILE A 1 85 ? -3.862 -0.117 8.688 1.00 93.75 85 ILE A O 1
ATOM 639 N N . VAL A 1 86 ? -2.178 -0.970 9.921 1.00 92.94 86 VAL A N 1
ATOM 640 C CA . VAL A 1 86 ? -1.294 0.188 9.805 1.00 92.94 86 VAL A CA 1
ATOM 641 C C . VAL A 1 86 ? -0.145 -0.148 8.869 1.00 92.94 86 VAL A C 1
ATOM 643 O O . VAL A 1 86 ? 0.591 -1.114 9.080 1.00 92.94 86 VAL A O 1
ATOM 646 N N . VAL A 1 87 ? 0.009 0.680 7.842 1.00 93.88 87 VAL A N 1
ATOM 647 C CA . VAL A 1 87 ? 1.006 0.519 6.788 1.00 93.88 87 VAL A CA 1
ATOM 648 C C . VAL A 1 87 ? 1.941 1.722 6.716 1.00 93.88 87 VAL A C 1
ATOM 650 O O . VAL A 1 87 ? 1.567 2.834 7.101 1.00 93.88 87 VAL A O 1
ATOM 653 N N . ALA A 1 88 ? 3.144 1.504 6.198 1.00 91.62 88 ALA A N 1
ATOM 654 C CA . ALA A 1 88 ? 4.103 2.544 5.834 1.00 91.62 88 ALA A CA 1
ATOM 655 C C . ALA A 1 88 ? 4.643 2.279 4.423 1.00 91.62 88 ALA A C 1
ATOM 657 O O . ALA A 1 88 ? 4.722 1.128 3.992 1.00 91.62 88 ALA A O 1
ATOM 658 N N . PHE A 1 89 ? 5.018 3.335 3.702 1.00 90.25 89 PHE A N 1
ATOM 659 C CA . PHE A 1 89 ? 5.700 3.182 2.418 1.00 90.25 89 PHE A CA 1
ATOM 660 C C . PHE A 1 89 ? 7.151 2.770 2.631 1.00 90.25 89 PHE A C 1
ATOM 662 O O . PHE A 1 89 ? 7.796 3.226 3.577 1.00 90.25 89 PHE A O 1
ATOM 669 N N . ARG A 1 90 ? 7.653 1.923 1.731 1.00 86.69 90 ARG A N 1
ATOM 670 C CA . ARG A 1 90 ? 8.980 1.311 1.825 1.00 86.69 90 ARG A CA 1
ATOM 671 C C . ARG A 1 90 ? 10.105 2.331 2.026 1.00 86.69 90 ARG A C 1
ATOM 673 O O . ARG A 1 90 ? 10.842 2.215 2.996 1.00 86.69 90 ARG A O 1
ATOM 680 N N . ASP A 1 91 ? 10.172 3.357 1.180 1.00 84.31 91 ASP A N 1
ATOM 681 C CA . ASP A 1 91 ? 11.211 4.397 1.249 1.00 84.31 91 ASP A CA 1
ATOM 682 C C . ASP A 1 91 ? 11.240 5.112 2.613 1.00 84.31 91 ASP A C 1
ATOM 684 O O . ASP A 1 91 ? 12.287 5.239 3.250 1.00 84.31 91 ASP A O 1
ATOM 688 N N . GLU A 1 92 ? 10.068 5.503 3.124 1.00 86.12 92 GLU A N 1
ATOM 689 C CA . GLU A 1 92 ? 9.970 6.187 4.417 1.00 86.12 92 GLU A CA 1
ATOM 690 C C . GLU A 1 92 ? 10.290 5.258 5.592 1.00 86.12 92 GLU A C 1
ATOM 692 O O . GLU A 1 92 ? 10.845 5.699 6.602 1.00 86.12 92 GLU A O 1
ATOM 697 N N . LEU A 1 93 ? 9.927 3.980 5.470 1.00 86.94 93 LEU A N 1
ATOM 698 C CA . LEU A 1 93 ? 10.188 2.960 6.472 1.00 86.94 93 LEU A CA 1
ATOM 699 C C . LEU A 1 93 ? 11.683 2.648 6.574 1.00 86.94 93 LEU A C 1
ATOM 701 O O . LEU A 1 93 ? 12.226 2.708 7.673 1.00 86.94 93 LEU A O 1
ATOM 705 N N . GLU A 1 94 ? 12.357 2.388 5.452 1.00 87.19 94 GLU A N 1
ATOM 706 C CA . GLU A 1 94 ? 13.799 2.103 5.413 1.00 87.19 94 GLU A CA 1
ATOM 707 C C . GLU A 1 94 ? 14.626 3.309 5.884 1.00 87.19 94 GLU A C 1
ATOM 709 O O . GLU A 1 94 ? 15.608 3.151 6.611 1.00 87.19 94 GLU A O 1
ATOM 714 N N . ALA A 1 95 ? 14.201 4.531 5.549 1.00 86.75 95 ALA A N 1
ATOM 715 C CA . ALA A 1 95 ? 14.870 5.748 6.004 1.00 86.75 95 ALA A CA 1
ATOM 716 C C . ALA A 1 95 ? 14.741 5.981 7.521 1.00 86.75 95 ALA A C 1
ATOM 718 O O . ALA A 1 95 ? 15.685 6.453 8.160 1.00 86.75 95 ALA A O 1
ATOM 719 N N . ALA A 1 96 ? 13.575 5.692 8.106 1.00 85.75 96 ALA A N 1
ATOM 720 C CA . ALA A 1 96 ? 13.308 5.944 9.524 1.00 85.75 96 ALA A CA 1
ATOM 721 C C . ALA A 1 96 ? 13.692 4.770 10.440 1.00 85.75 96 ALA A C 1
ATOM 723 O O . ALA A 1 96 ? 14.060 4.987 11.596 1.00 85.75 96 ALA A O 1
ATOM 724 N N . HIS A 1 97 ? 13.596 3.543 9.933 1.00 84.69 97 HIS A N 1
ATOM 725 C CA . HIS A 1 97 ? 13.787 2.294 10.663 1.00 84.69 97 HIS A CA 1
ATOM 726 C C . HIS A 1 97 ? 14.624 1.296 9.833 1.00 84.69 97 HIS A C 1
ATOM 728 O O . HIS A 1 97 ? 14.132 0.230 9.471 1.00 84.69 97 HIS A O 1
ATOM 734 N N . PRO A 1 98 ? 15.905 1.600 9.550 1.00 84.81 98 PRO A N 1
ATOM 735 C CA . PRO A 1 98 ? 16.749 0.764 8.686 1.00 84.81 98 PRO A CA 1
ATOM 736 C C . PRO A 1 98 ? 17.057 -0.625 9.266 1.00 84.81 98 PRO A C 1
ATOM 738 O O . PRO A 1 98 ? 17.425 -1.532 8.531 1.00 84.81 98 PRO A O 1
ATOM 741 N N . GLU A 1 99 ? 16.942 -0.785 10.586 1.00 85.19 99 GLU A N 1
ATOM 742 C CA . GLU A 1 99 ? 17.181 -2.049 11.300 1.00 85.19 99 GLU A CA 1
ATOM 743 C C . GLU A 1 99 ? 15.886 -2.836 11.557 1.00 85.19 99 GLU A C 1
ATOM 745 O O . GLU A 1 99 ? 15.914 -3.859 12.237 1.00 85.19 99 GLU A O 1
ATOM 750 N N . TRP A 1 100 ? 14.738 -2.339 11.090 1.00 88.06 100 TRP A N 1
ATOM 751 C CA . TRP A 1 100 ? 13.463 -3.005 11.312 1.00 88.06 100 TRP A CA 1
ATOM 752 C C . TRP A 1 100 ? 13.293 -4.202 10.380 1.00 88.06 100 TRP A C 1
ATOM 754 O O . TRP A 1 100 ? 13.450 -4.087 9.163 1.00 88.06 100 TRP A O 1
ATOM 764 N N . GLU A 1 101 ? 12.898 -5.333 10.959 1.00 83.56 101 GLU A N 1
ATOM 765 C CA . GLU A 1 101 ? 12.617 -6.564 10.232 1.00 83.56 101 GLU A CA 1
ATOM 766 C C . GLU A 1 101 ? 11.302 -7.196 10.722 1.00 83.56 101 GLU A C 1
ATOM 768 O O . GLU A 1 101 ? 11.024 -7.233 11.928 1.00 83.56 101 GLU A O 1
ATOM 773 N N . PRO A 1 102 ? 10.472 -7.736 9.814 1.00 85.50 102 PRO A N 1
ATOM 774 C CA . PRO A 1 102 ? 9.305 -8.510 10.204 1.00 85.50 102 PRO A CA 1
ATOM 775 C C . PRO A 1 102 ? 9.731 -9.813 10.909 1.00 85.50 102 PRO A C 1
ATOM 777 O O . PRO A 1 102 ? 10.808 -10.347 10.641 1.00 85.50 102 PRO A O 1
ATOM 780 N N . PRO A 1 103 ? 8.899 -10.380 11.802 1.00 87.56 103 PRO A N 1
ATOM 781 C CA . PRO A 1 103 ? 7.513 -10.008 12.097 1.00 87.56 103 PRO A CA 1
ATOM 782 C C . PRO A 1 103 ? 7.365 -8.979 13.237 1.00 87.56 103 PRO A C 1
ATOM 784 O O . PRO A 1 103 ? 6.301 -8.904 13.855 1.00 87.56 103 PRO A O 1
ATOM 787 N N . GLU A 1 104 ? 8.413 -8.226 13.585 1.00 87.75 104 GLU A N 1
ATOM 788 C CA . GLU A 1 104 ? 8.353 -7.267 14.693 1.00 87.75 104 GLU A CA 1
ATOM 789 C C . GLU A 1 104 ? 7.459 -6.068 14.343 1.00 87.75 104 GLU A C 1
ATOM 791 O O . GLU A 1 104 ? 7.648 -5.424 13.320 1.00 87.75 104 GLU A O 1
ATOM 796 N N . ALA A 1 105 ? 6.467 -5.745 15.176 1.00 90.06 105 ALA A N 1
ATOM 797 C CA . ALA A 1 105 ? 5.592 -4.596 14.935 1.00 90.06 105 ALA A CA 1
ATOM 798 C C . ALA A 1 105 ? 6.252 -3.283 15.384 1.00 90.06 105 ALA A C 1
ATOM 800 O O . ALA A 1 105 ? 6.806 -3.207 16.480 1.00 90.06 105 ALA A O 1
ATOM 801 N N . ILE A 1 106 ? 6.113 -2.220 14.589 1.00 89.12 106 ILE A N 1
ATOM 802 C CA . ILE A 1 106 ? 6.598 -0.883 14.960 1.00 89.12 106 ILE A CA 1
ATOM 803 C C . ILE A 1 106 ? 5.643 -0.256 15.970 1.00 89.12 106 ILE A C 1
ATOM 805 O O . ILE A 1 106 ? 4.433 -0.188 15.740 1.00 89.12 106 ILE A O 1
ATOM 809 N N . GLU A 1 107 ? 6.180 0.240 17.082 1.00 87.44 107 GLU A N 1
ATOM 810 C CA . GLU A 1 107 ? 5.393 0.989 18.058 1.00 87.44 107 GLU A CA 1
ATOM 811 C C . GLU A 1 107 ? 4.922 2.333 17.480 1.00 87.44 107 GLU A C 1
ATOM 813 O O . GLU A 1 107 ? 5.683 3.076 16.861 1.00 87.44 107 GLU A O 1
ATOM 818 N N . LEU A 1 108 ? 3.646 2.660 17.699 1.00 85.94 108 LEU A N 1
ATOM 819 C CA . LEU A 1 108 ? 3.038 3.898 17.215 1.00 85.94 108 LEU A CA 1
ATOM 820 C C . LEU A 1 108 ? 2.970 4.951 18.340 1.00 85.94 108 LEU A C 1
ATOM 822 O O . LEU A 1 108 ? 2.614 4.607 19.470 1.00 85.94 108 LEU A O 1
ATOM 826 N N . PRO A 1 109 ? 3.228 6.244 18.055 1.00 84.00 109 PRO A N 1
ATOM 827 C CA . PRO A 1 109 ? 3.539 6.811 16.740 1.00 84.00 109 PRO A CA 1
ATOM 828 C C . PRO A 1 109 ? 4.961 6.472 16.268 1.00 84.00 109 PRO A C 1
ATOM 830 O O . PRO A 1 109 ? 5.919 6.625 17.021 1.00 84.00 109 PRO A O 1
ATOM 833 N N . ALA A 1 110 ? 5.081 6.059 15.005 1.00 82.00 110 ALA A N 1
ATOM 834 C CA . ALA A 1 110 ? 6.364 5.776 14.369 1.00 82.00 110 ALA A CA 1
ATOM 835 C C . ALA A 1 110 ? 7.090 7.069 13.953 1.00 82.00 110 ALA A C 1
ATOM 837 O O . ALA A 1 110 ? 6.483 8.141 13.866 1.00 82.00 110 ALA A O 1
ATOM 838 N N . ALA A 1 111 ? 8.392 6.962 13.668 1.00 82.12 111 ALA A N 1
ATOM 839 C CA . ALA A 1 111 ? 9.186 8.078 13.150 1.00 82.12 111 ALA A CA 1
ATOM 840 C C . ALA A 1 111 ? 8.910 8.368 11.658 1.00 82.12 111 ALA A C 1
ATOM 842 O O . ALA A 1 111 ? 9.179 9.476 11.194 1.00 82.12 111 ALA A O 1
ATOM 843 N N . CYS A 1 112 ? 8.347 7.404 10.924 1.00 84.88 112 CYS A N 1
ATOM 844 C CA . CYS A 1 112 ? 7.884 7.551 9.544 1.00 84.88 112 CYS A CA 1
ATOM 845 C C . CYS A 1 112 ? 6.383 7.876 9.458 1.00 84.88 112 CYS A C 1
ATOM 847 O O . CYS A 1 112 ? 5.622 7.725 10.422 1.00 84.88 112 CYS A O 1
ATOM 849 N N . ARG A 1 113 ? 5.928 8.294 8.271 1.00 86.19 113 ARG A N 1
ATOM 850 C CA . ARG A 1 113 ? 4.492 8.405 7.992 1.00 86.19 113 ARG A CA 1
ATOM 851 C C . ARG A 1 113 ? 3.858 7.019 7.972 1.00 86.19 113 ARG A C 1
ATOM 853 O O . ARG A 1 113 ? 4.369 6.089 7.357 1.00 86.19 113 ARG A O 1
ATOM 860 N N . THR A 1 114 ? 2.728 6.908 8.660 1.00 90.12 114 THR A N 1
ATOM 861 C CA . THR A 1 114 ? 1.923 5.689 8.716 1.00 90.12 114 THR A CA 1
ATOM 862 C C . THR A 1 114 ? 0.480 6.003 8.355 1.00 90.12 114 THR A C 1
ATOM 864 O O . THR A 1 114 ? -0.023 7.100 8.618 1.00 90.12 114 THR A O 1
ATOM 867 N N . PHE A 1 115 ? -0.182 5.030 7.744 1.00 90.56 115 PHE A N 1
ATOM 868 C CA . PHE A 1 115 ? -1.563 5.126 7.292 1.00 90.56 115 PHE A CA 1
ATOM 869 C C . PHE A 1 115 ? -2.351 3.948 7.845 1.00 90.56 115 PHE A C 1
ATOM 871 O O . PHE A 1 115 ? -1.836 2.837 7.910 1.00 90.56 115 PHE A O 1
ATOM 878 N N . ALA A 1 116 ? -3.592 4.191 8.258 1.00 92.50 116 ALA A N 1
ATOM 879 C CA . ALA A 1 116 ? -4.459 3.176 8.839 1.00 92.50 116 ALA A CA 1
ATOM 880 C C . ALA A 1 116 ? -5.645 2.906 7.908 1.00 92.50 116 ALA A C 1
ATOM 882 O O . ALA A 1 116 ? -6.349 3.840 7.518 1.00 92.50 116 ALA A O 1
ATOM 883 N N . PHE A 1 117 ? -5.869 1.637 7.577 1.00 91.44 117 PHE A N 1
ATOM 884 C CA . PHE A 1 117 ? -6.921 1.196 6.663 1.00 91.44 117 PHE A CA 1
ATOM 885 C C . PHE A 1 117 ? -7.733 0.038 7.258 1.00 91.44 117 PHE A C 1
ATOM 887 O O . PHE A 1 117 ? -7.205 -0.725 8.071 1.00 91.44 117 PHE A O 1
ATOM 894 N N . PRO A 1 118 ? -8.997 -0.139 6.831 1.00 91.25 118 PRO A N 1
ATOM 895 C CA . PRO A 1 118 ? -9.724 -1.381 7.059 1.00 91.25 118 PRO A CA 1
ATOM 896 C C . PRO A 1 118 ? -8.993 -2.552 6.398 1.00 91.25 118 PRO A C 1
ATOM 898 O O . PRO A 1 118 ? -8.625 -2.463 5.223 1.00 91.25 118 PRO A O 1
ATOM 901 N N . GLN A 1 119 ? -8.832 -3.669 7.106 1.00 88.62 119 GLN A N 1
ATOM 902 C CA . GLN A 1 119 ? -8.194 -4.881 6.585 1.00 88.62 119 GLN A CA 1
ATOM 903 C C . GLN A 1 119 ? -8.755 -5.290 5.217 1.00 88.62 119 GLN A C 1
ATOM 905 O O . GLN A 1 119 ? -8.010 -5.649 4.303 1.00 88.62 119 GLN A O 1
ATOM 910 N N . ARG A 1 120 ? -10.077 -5.205 5.043 1.00 88.38 120 ARG A N 1
ATOM 911 C CA . ARG A 1 120 ? -10.755 -5.618 3.804 1.00 88.38 120 ARG A CA 1
ATOM 912 C C . ARG A 1 120 ? -10.525 -4.690 2.611 1.00 88.38 120 ARG A C 1
ATOM 914 O O . ARG A 1 120 ? -10.821 -5.106 1.488 1.00 88.38 120 ARG A O 1
ATOM 921 N N . ARG A 1 121 ? -10.034 -3.469 2.841 1.00 89.62 121 ARG A N 1
ATOM 922 C CA . ARG A 1 121 ? -9.647 -2.519 1.786 1.00 89.62 121 ARG A CA 1
ATOM 923 C C . ARG A 1 121 ? -8.310 -2.898 1.150 1.00 89.62 121 ARG A C 1
ATOM 925 O O . ARG A 1 121 ? -8.063 -2.570 -0.003 1.00 89.62 121 ARG A O 1
ATOM 932 N N . LEU A 1 122 ? -7.464 -3.628 1.871 1.00 90.12 122 LEU A N 1
ATOM 933 C CA . LEU A 1 122 ? -6.123 -3.971 1.420 1.00 90.12 122 LEU A CA 1
ATOM 934 C C . LEU A 1 122 ? -6.083 -5.314 0.692 1.00 90.12 122 LEU A C 1
ATOM 936 O O . LEU A 1 122 ? -6.823 -6.259 0.986 1.00 90.12 122 LEU A O 1
ATOM 940 N N . ARG A 1 123 ? -5.161 -5.413 -0.265 1.00 89.19 123 ARG A N 1
ATOM 941 C CA . ARG A 1 123 ? -4.834 -6.659 -0.956 1.00 89.19 123 ARG A CA 1
ATOM 942 C C . ARG A 1 123 ? -3.345 -6.933 -0.824 1.00 89.19 123 ARG A C 1
ATOM 944 O O . ARG A 1 123 ? -2.540 -6.116 -1.252 1.00 89.19 123 ARG A O 1
ATOM 951 N N . ARG A 1 124 ? -2.992 -8.102 -0.286 1.00 87.75 124 ARG A N 1
ATOM 952 C CA . ARG A 1 124 ? -1.606 -8.575 -0.251 1.00 87.75 124 ARG A CA 1
ATOM 953 C C . ARG A 1 124 ? -1.105 -8.867 -1.662 1.00 87.75 124 ARG A C 1
ATOM 955 O O . ARG A 1 124 ? -1.817 -9.499 -2.449 1.00 87.75 124 ARG A O 1
ATOM 962 N N . VAL A 1 125 ? 0.115 -8.428 -1.937 1.00 88.06 125 VAL A N 1
ATOM 963 C CA . VAL A 1 125 ? 0.852 -8.652 -3.187 1.00 88.06 125 VAL A CA 1
ATOM 964 C C . VAL A 1 125 ? 2.232 -9.265 -2.960 1.00 88.06 125 VAL A C 1
ATOM 966 O O . VAL A 1 125 ? 2.760 -9.871 -3.883 1.00 88.06 125 VAL A O 1
ATOM 969 N N . GLY A 1 126 ? 2.768 -9.219 -1.736 1.00 86.88 126 GLY A N 1
ATOM 970 C CA . GLY A 1 126 ? 4.067 -9.817 -1.422 1.00 86.88 126 GLY A CA 1
ATOM 971 C C . GLY A 1 126 ? 4.370 -9.892 0.075 1.00 86.88 126 GLY A C 1
ATOM 972 O O . GLY A 1 126 ? 3.468 -9.796 0.918 1.00 86.88 126 GLY A O 1
ATOM 973 N N . ALA A 1 127 ? 5.649 -10.073 0.395 1.00 85.56 127 ALA A N 1
ATOM 974 C CA . ALA A 1 127 ? 6.195 -10.068 1.746 1.00 85.56 127 ALA A CA 1
ATOM 975 C C . ALA A 1 127 ? 7.552 -9.352 1.754 1.00 85.56 127 ALA A C 1
ATOM 977 O O . ALA A 1 127 ? 8.395 -9.574 0.889 1.00 85.56 127 ALA A O 1
ATOM 978 N N . TYR A 1 128 ? 7.740 -8.473 2.726 1.00 81.62 128 TYR A N 1
ATOM 979 C CA . TYR A 1 128 ? 8.958 -7.715 2.947 1.00 81.62 128 TYR A CA 1
ATOM 980 C C . TYR A 1 128 ? 10.024 -8.618 3.582 1.00 81.62 128 TYR A C 1
ATOM 982 O O . TYR A 1 128 ? 9.721 -9.377 4.501 1.00 81.62 128 TYR A O 1
ATOM 990 N N . GLY A 1 129 ? 11.263 -8.553 3.091 1.00 68.88 129 GLY A N 1
ATOM 991 C CA . GLY A 1 129 ? 12.381 -9.361 3.596 1.00 68.88 129 GLY A CA 1
ATOM 992 C C . GLY A 1 129 ? 12.491 -10.784 3.027 1.00 68.88 129 GLY A C 1
ATOM 993 O O . GLY A 1 129 ? 13.505 -11.437 3.256 1.00 68.88 129 GLY A O 1
ATOM 994 N N . GLU A 1 130 ? 11.521 -11.265 2.236 1.00 61.62 130 GLU A N 1
ATOM 995 C CA . GLU A 1 130 ? 11.682 -12.517 1.465 1.00 61.62 130 GLU A CA 1
ATOM 996 C C . GLU A 1 130 ? 12.516 -12.328 0.182 1.00 61.62 130 GLU A C 1
ATOM 998 O O . GLU A 1 130 ? 12.810 -13.298 -0.517 1.00 61.62 130 GLU A O 1
ATOM 1003 N N . ASP A 1 131 ? 12.973 -11.103 -0.083 1.00 46.56 131 ASP A N 1
ATOM 1004 C CA . ASP A 1 131 ? 13.860 -10.780 -1.195 1.00 46.56 131 ASP A CA 1
ATOM 1005 C C . ASP A 1 131 ? 15.315 -10.642 -0.726 1.00 46.56 131 ASP A C 1
ATOM 1007 O O . ASP A 1 131 ? 15.855 -9.565 -0.479 1.00 46.56 131 ASP A O 1
ATOM 1011 N N . GLY A 1 132 ? 15.946 -11.799 -0.544 1.00 40.88 132 GLY A N 1
ATOM 1012 C CA . GLY A 1 132 ? 17.396 -11.933 -0.470 1.00 40.88 132 GLY A CA 1
ATOM 1013 C C . GLY A 1 132 ? 18.036 -12.194 -1.836 1.00 40.88 132 GLY A C 1
ATOM 1014 O O . GLY A 1 132 ? 19.069 -12.865 -1.873 1.00 40.88 132 GLY A O 1
ATOM 1015 N N . ALA A 1 133 ? 17.440 -11.745 -2.950 1.00 44.72 133 ALA A N 1
ATOM 1016 C CA . ALA A 1 133 ? 18.018 -11.912 -4.283 1.00 44.72 133 ALA A CA 1
ATOM 1017 C C . ALA A 1 133 ? 17.556 -10.822 -5.273 1.00 44.72 133 ALA A C 1
ATOM 1019 O O . ALA A 1 133 ? 16.734 -11.078 -6.142 1.00 44.72 133 ALA A O 1
ATOM 1020 N N . GLU A 1 134 ? 18.235 -9.672 -5.186 1.00 43.88 134 GLU A N 1
ATOM 1021 C CA . GLU A 1 134 ? 18.348 -8.619 -6.212 1.00 43.88 134 GLU A CA 1
ATOM 1022 C C . GLU A 1 134 ? 17.101 -7.764 -6.499 1.00 43.88 134 GLU A C 1
ATOM 1024 O O . GLU A 1 134 ? 16.158 -8.174 -7.162 1.00 43.88 134 GLU A O 1
ATOM 1029 N N . GLY A 1 135 ? 17.185 -6.479 -6.134 1.00 34.47 135 GLY A N 1
ATOM 1030 C CA . GLY A 1 135 ? 16.234 -5.474 -6.599 1.00 34.47 135 GLY A CA 1
ATOM 1031 C C . GLY A 1 135 ? 16.532 -4.082 -6.068 1.00 34.47 135 GLY A C 1
ATOM 1032 O O . GLY A 1 135 ? 15.845 -3.592 -5.177 1.00 34.47 135 GLY A O 1
ATOM 1033 N N . ASP A 1 136 ? 17.590 -3.477 -6.606 1.00 34.38 136 ASP A N 1
ATOM 1034 C CA . ASP A 1 136 ? 17.853 -2.038 -6.573 1.00 34.38 136 ASP A CA 1
ATOM 1035 C C . ASP A 1 136 ? 16.557 -1.252 -6.835 1.00 34.38 136 ASP A C 1
ATOM 1037 O O . ASP A 1 136 ? 15.783 -1.579 -7.738 1.00 34.38 136 ASP A O 1
ATOM 1041 N N . ALA A 1 137 ? 16.304 -0.237 -6.015 1.00 46.50 137 ALA A N 1
ATOM 1042 C CA . ALA A 1 137 ? 15.176 0.661 -6.169 1.00 46.50 137 ALA A CA 1
ATOM 1043 C C . ALA A 1 137 ? 15.289 1.435 -7.493 1.00 46.50 137 ALA A C 1
ATOM 1045 O O . ALA A 1 137 ? 15.888 2.506 -7.553 1.00 46.50 137 ALA A O 1
ATOM 1046 N N . ALA A 1 138 ? 14.673 0.916 -8.551 1.00 41.81 138 ALA A N 1
ATOM 1047 C CA . ALA A 1 138 ? 14.438 1.650 -9.782 1.00 41.81 138 ALA A CA 1
ATOM 1048 C C . ALA A 1 138 ? 13.179 1.114 -10.465 1.00 41.81 138 ALA A C 1
ATOM 1050 O O . ALA A 1 138 ? 13.229 0.071 -11.099 1.00 41.81 138 ALA A O 1
ATOM 1051 N N . GLY A 1 139 ? 12.078 1.860 -10.333 1.00 33.31 139 GLY A N 1
ATOM 1052 C CA . GLY A 1 139 ? 10.931 1.821 -11.241 1.00 33.31 139 GLY A CA 1
ATOM 1053 C C . GLY A 1 139 ? 10.177 0.494 -11.305 1.00 33.31 139 GLY A C 1
ATOM 1054 O O . GLY A 1 139 ? 10.652 -0.497 -11.847 1.00 33.31 139 GLY A O 1
ATOM 1055 N N . ALA A 1 140 ? 8.925 0.506 -10.859 1.00 43.91 140 ALA A N 1
ATOM 1056 C CA . ALA A 1 140 ? 7.944 -0.409 -11.415 1.00 43.91 140 ALA A CA 1
ATOM 1057 C C . ALA A 1 140 ? 7.852 -0.149 -12.930 1.00 43.91 140 ALA A C 1
ATOM 1059 O O . ALA A 1 140 ? 7.133 0.742 -13.369 1.00 43.91 140 ALA A O 1
ATOM 1060 N N . GLU A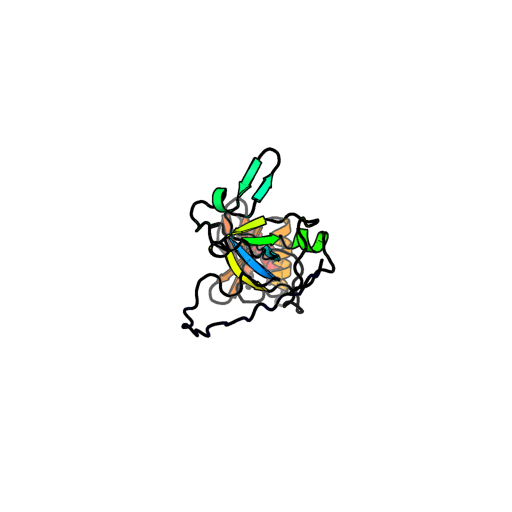 1 141 ? 8.611 -0.899 -13.723 1.00 39.75 141 GLU A N 1
ATOM 1061 C CA . GLU A 1 141 ? 8.380 -1.050 -15.154 1.00 39.75 141 GLU A CA 1
ATOM 1062 C C . GLU A 1 141 ? 7.997 -2.498 -15.411 1.00 39.75 141 GLU A C 1
ATOM 1064 O O . GLU A 1 141 ? 8.540 -3.426 -14.800 1.00 39.75 141 GLU A O 1
ATOM 1069 N N . GLY A 1 142 ? 6.976 -2.663 -16.251 1.00 38.78 142 GLY A N 1
ATOM 1070 C CA . GLY A 1 142 ? 6.265 -3.905 -16.489 1.00 38.78 142 GLY A CA 1
ATOM 1071 C C . GLY A 1 142 ? 7.193 -5.109 -16.521 1.00 38.78 142 GLY A C 1
ATOM 1072 O O . GLY A 1 142 ? 8.031 -5.255 -17.406 1.00 38.78 142 GLY A O 1
ATOM 1073 N N . SER A 1 143 ? 7.011 -6.016 -15.560 1.00 40.72 143 SER A N 1
ATOM 1074 C CA . SER A 1 143 ? 7.592 -7.355 -15.612 1.00 40.72 143 SER A CA 1
ATOM 1075 C C . SER A 1 143 ? 6.908 -8.162 -16.712 1.00 40.72 143 SER A C 1
ATOM 1077 O O . SER A 1 143 ? 6.177 -9.123 -16.471 1.00 40.72 143 SER A O 1
ATOM 1079 N N . THR A 1 144 ? 7.135 -7.775 -17.957 1.00 47.72 144 THR A N 1
ATOM 1080 C CA . THR A 1 144 ? 7.091 -8.708 -19.060 1.00 47.72 144 THR A CA 1
ATOM 1081 C C . THR A 1 144 ? 8.255 -9.671 -18.876 1.00 47.72 144 THR A C 1
ATOM 1083 O O . THR A 1 144 ? 9.410 -9.269 -18.940 1.00 47.72 144 THR A O 1
ATOM 1086 N N . GLY A 1 145 ? 7.947 -10.935 -18.575 1.00 45.69 145 GLY A N 1
ATOM 1087 C CA . GLY A 1 145 ? 8.887 -11.976 -18.132 1.00 45.69 145 GLY A CA 1
ATOM 1088 C C . GLY A 1 145 ? 9.948 -12.437 -19.142 1.00 45.69 145 GLY A C 1
ATOM 1089 O O . GLY A 1 145 ? 10.342 -13.601 -19.102 1.00 45.69 145 GLY A O 1
ATOM 1090 N N . LEU A 1 146 ? 10.397 -11.564 -20.043 1.00 59.03 146 LEU A N 1
ATOM 1091 C CA . LEU A 1 146 ? 11.539 -11.768 -20.923 1.00 59.03 146 LEU A CA 1
ATOM 1092 C C . LEU A 1 146 ? 12.613 -10.739 -20.580 1.00 59.03 146 LEU A C 1
ATOM 1094 O O . LEU A 1 146 ? 12.379 -9.534 -20.625 1.00 59.03 146 LEU A O 1
ATOM 1098 N N . GLU A 1 147 ? 13.800 -11.225 -20.232 1.00 68.12 147 GLU A N 1
ATOM 1099 C CA . GLU A 1 147 ? 14.937 -10.357 -19.966 1.00 68.12 147 GLU A CA 1
ATOM 1100 C C . GLU A 1 147 ? 15.360 -9.618 -21.241 1.00 68.12 147 GLU A C 1
ATOM 1102 O O . GLU A 1 147 ? 15.624 -10.236 -22.274 1.00 68.12 147 GLU A O 1
ATOM 1107 N N . LEU A 1 148 ? 15.490 -8.291 -21.154 1.00 74.69 148 LEU A N 1
ATOM 1108 C CA . LEU A 1 148 ? 16.129 -7.496 -22.201 1.00 74.69 148 LEU A CA 1
ATOM 1109 C C . LEU A 1 148 ? 17.573 -7.964 -22.408 1.00 74.69 148 LEU A C 1
ATOM 1111 O O . LEU A 1 148 ? 18.324 -8.127 -21.436 1.00 74.69 148 LEU A O 1
ATOM 1115 N N . SER A 1 149 ? 17.985 -8.091 -23.667 1.00 79.88 149 SER A N 1
ATOM 1116 C CA . SER A 1 149 ? 19.387 -8.333 -24.021 1.00 79.88 149 SER A CA 1
ATOM 1117 C C . SER A 1 149 ? 20.281 -7.148 -23.613 1.00 79.88 149 SER A C 1
ATOM 1119 O O . SER A 1 149 ? 19.821 -6.009 -23.524 1.00 79.88 149 SER A O 1
ATOM 1121 N N . GLU A 1 150 ? 21.579 -7.378 -23.372 1.00 80.31 150 GLU A N 1
ATOM 1122 C CA . GLU A 1 150 ? 22.528 -6.297 -23.044 1.00 80.31 150 GLU A CA 1
ATOM 1123 C C . GLU A 1 150 ? 22.493 -5.104 -24.027 1.00 80.31 150 GLU A C 1
ATOM 1125 O O . GLU A 1 150 ? 22.453 -3.963 -23.553 1.00 80.31 150 GLU A O 1
ATOM 1130 N N . PRO A 1 151 ? 22.461 -5.293 -25.363 1.00 79.31 151 PRO A N 1
ATOM 1131 C CA . PRO A 1 151 ? 22.364 -4.159 -26.279 1.00 79.31 151 PRO A CA 1
ATOM 1132 C C . PRO A 1 151 ? 21.021 -3.418 -26.166 1.00 79.31 151 PRO A C 1
ATOM 1134 O O . PRO A 1 151 ? 21.015 -2.188 -26.215 1.00 79.31 151 PRO A O 1
ATOM 1137 N N . GLN A 1 152 ? 19.905 -4.110 -25.899 1.00 83.38 152 GLN A N 1
ATOM 1138 C CA . GLN A 1 152 ? 18.615 -3.459 -25.624 1.00 83.38 152 GLN A CA 1
ATOM 1139 C C . GLN A 1 152 ? 18.631 -2.664 -24.317 1.00 83.38 152 GLN A C 1
ATOM 1141 O O . GLN A 1 152 ? 18.082 -1.568 -24.273 1.00 83.38 152 GLN A O 1
ATOM 1146 N N . ARG A 1 153 ? 19.296 -3.157 -23.263 1.00 84.06 153 ARG A N 1
ATOM 1147 C CA . ARG A 1 153 ? 19.452 -2.405 -22.003 1.00 84.06 153 ARG A CA 1
ATOM 1148 C C . ARG A 1 153 ? 20.226 -1.109 -22.231 1.00 84.06 153 ARG A C 1
ATOM 1150 O O . ARG A 1 153 ? 19.794 -0.053 -21.783 1.00 84.06 153 ARG A O 1
ATOM 1157 N N . ARG A 1 154 ? 21.333 -1.166 -22.982 1.00 83.94 154 ARG A N 1
ATOM 1158 C CA . ARG A 1 154 ? 22.119 0.030 -23.333 1.00 83.94 154 ARG A CA 1
ATOM 1159 C C . ARG A 1 154 ? 21.314 1.020 -24.176 1.00 83.94 154 ARG A C 1
ATOM 1161 O O . ARG A 1 154 ? 21.403 2.224 -23.937 1.00 83.94 154 ARG A O 1
ATOM 1168 N N . LEU A 1 155 ? 20.531 0.517 -25.131 1.00 85.25 155 LEU A N 1
ATOM 1169 C CA . LEU A 1 155 ? 19.641 1.337 -25.947 1.00 85.25 155 LEU A CA 1
ATOM 1170 C C . LEU A 1 155 ? 18.546 1.996 -25.099 1.00 85.25 155 LEU A C 1
ATOM 1172 O O . LEU A 1 155 ? 18.334 3.198 -25.227 1.00 85.25 155 LEU A O 1
ATOM 1176 N N . ARG A 1 156 ? 17.898 1.244 -24.200 1.00 85.69 156 ARG A N 1
ATOM 1177 C CA . ARG A 1 156 ? 16.899 1.767 -23.257 1.00 85.69 156 ARG A CA 1
ATOM 1178 C C . ARG A 1 156 ? 17.485 2.915 -22.442 1.00 85.69 156 ARG A C 1
ATOM 1180 O O . ARG A 1 156 ? 16.957 4.016 -22.521 1.00 85.69 156 ARG A O 1
ATOM 1187 N N . THR A 1 157 ? 18.632 2.701 -21.793 1.00 84.50 157 THR A N 1
ATOM 1188 C CA . THR A 1 157 ? 19.311 3.752 -21.020 1.00 84.50 157 THR A CA 1
ATOM 1189 C C . THR A 1 157 ? 19.564 5.000 -21.864 1.00 84.50 157 THR A C 1
ATOM 1191 O O . THR A 1 157 ? 19.333 6.112 -21.401 1.00 84.50 157 THR A O 1
ATOM 1194 N N . ARG A 1 158 ? 19.995 4.840 -23.121 1.00 85.94 158 ARG A N 1
ATOM 1195 C CA . ARG A 1 158 ? 20.228 5.969 -24.031 1.00 85.94 158 ARG A CA 1
ATOM 1196 C C . ARG A 1 158 ? 18.943 6.720 -24.388 1.00 85.94 158 ARG A C 1
ATOM 1198 O O . ARG A 1 158 ? 18.949 7.946 -24.505 1.00 85.94 158 ARG A O 1
ATOM 1205 N N . LEU A 1 159 ? 17.854 5.996 -24.611 1.00 85.50 159 LEU A N 1
ATOM 1206 C CA . LEU A 1 159 ? 16.559 6.574 -24.951 1.00 85.50 159 LEU A CA 1
ATOM 1207 C C . LEU A 1 159 ? 15.919 7.267 -23.740 1.00 85.50 159 LEU A C 1
ATOM 1209 O O . LEU A 1 159 ? 15.369 8.354 -23.909 1.00 85.50 159 LEU A O 1
ATOM 1213 N N . GLU A 1 160 ? 16.080 6.722 -22.533 1.00 85.19 160 GLU A N 1
ATOM 1214 C CA . GLU A 1 160 ? 15.619 7.312 -21.266 1.00 85.19 160 GLU A CA 1
ATOM 1215 C C . GLU A 1 160 ? 16.248 8.686 -20.978 1.00 85.19 160 GLU A C 1
ATOM 1217 O O . GLU A 1 160 ? 15.633 9.537 -20.337 1.00 85.19 160 GLU A O 1
ATOM 1222 N N . GLU A 1 161 ? 17.435 8.977 -21.524 1.00 82.19 161 GLU A N 1
ATOM 1223 C CA . GLU A 1 161 ? 18.034 10.319 -21.444 1.00 82.19 161 GLU A CA 1
ATOM 1224 C C . GLU A 1 161 ? 17.236 11.384 -22.224 1.00 82.19 161 GLU A C 1
ATOM 1226 O O . GLU A 1 161 ? 17.439 12.584 -22.030 1.00 82.19 161 GLU A O 1
ATOM 1231 N N . SER A 1 162 ? 16.377 10.970 -23.162 1.00 75.06 162 SER A N 1
ATOM 1232 C CA . SER A 1 162 ? 15.701 11.857 -24.120 1.00 75.06 162 SER A CA 1
ATOM 1233 C C . SER A 1 162 ? 14.178 11.694 -24.203 1.00 75.06 162 SER A C 1
ATOM 1235 O O . SER A 1 162 ? 13.518 12.582 -24.753 1.00 75.06 162 SER A O 1
ATOM 1237 N N . CYS A 1 163 ? 13.617 10.579 -23.739 1.00 80.12 163 CYS A N 1
ATOM 1238 C CA . CYS A 1 163 ? 12.191 10.242 -23.791 1.00 80.12 163 CYS A CA 1
ATOM 1239 C C . CYS A 1 163 ? 11.829 9.181 -22.744 1.00 80.12 163 CYS A C 1
ATOM 1241 O O . CYS A 1 163 ? 12.710 8.531 -22.198 1.00 80.12 163 CYS A O 1
ATOM 1243 N N . ARG A 1 164 ? 10.530 8.991 -22.486 1.00 82.81 164 ARG A N 1
ATOM 1244 C CA . ARG A 1 164 ? 10.039 7.880 -21.658 1.00 82.81 164 ARG A CA 1
ATOM 1245 C C . ARG A 1 164 ? 10.120 6.581 -22.461 1.00 82.81 164 ARG A C 1
ATOM 1247 O O . ARG A 1 164 ? 9.780 6.596 -23.643 1.00 82.81 164 ARG A O 1
ATOM 1254 N N . VAL A 1 165 ? 10.568 5.491 -21.842 1.00 83.69 165 VAL A N 1
ATOM 1255 C CA . VAL A 1 165 ? 10.716 4.186 -22.500 1.00 83.69 165 VAL A CA 1
ATOM 1256 C C . VAL A 1 165 ? 10.176 3.106 -21.587 1.00 83.69 165 VAL A C 1
ATOM 1258 O O . VAL A 1 165 ? 10.687 2.954 -20.490 1.00 83.69 165 VAL A O 1
ATOM 1261 N N . ASP A 1 166 ? 9.194 2.358 -22.067 1.00 83.19 166 ASP A N 1
ATOM 1262 C CA . ASP A 1 166 ? 8.623 1.203 -21.381 1.00 83.19 166 ASP A CA 1
ATOM 1263 C C . ASP A 1 166 ? 9.088 -0.102 -22.054 1.00 83.19 166 ASP A C 1
ATOM 1265 O O . ASP A 1 166 ? 9.653 -0.087 -23.157 1.00 83.19 166 ASP A O 1
ATOM 1269 N N . VAL A 1 167 ? 8.869 -1.241 -21.400 1.00 81.81 167 VAL A N 1
ATOM 1270 C CA . VAL A 1 167 ? 9.229 -2.566 -21.915 1.00 81.81 167 VAL A CA 1
ATOM 1271 C C . VAL A 1 167 ? 7.959 -3.382 -22.080 1.00 81.81 167 VAL A C 1
ATOM 1273 O O . VAL A 1 167 ? 7.227 -3.625 -21.127 1.00 81.81 167 VAL A O 1
ATOM 1276 N N . ASP A 1 168 ? 7.721 -3.845 -23.302 1.00 81.25 168 ASP A N 1
ATOM 1277 C CA . ASP A 1 168 ? 6.556 -4.656 -23.641 1.00 81.25 168 ASP A CA 1
ATOM 1278 C C . ASP A 1 168 ? 7.015 -5.992 -24.249 1.00 81.25 168 ASP A C 1
ATOM 1280 O O . ASP A 1 168 ? 8.174 -6.158 -24.639 1.00 81.25 168 ASP A O 1
ATOM 1284 N N . VAL A 1 169 ? 6.112 -6.970 -24.334 1.00 79.12 169 VAL A N 1
ATOM 1285 C CA . VAL A 1 169 ? 6.370 -8.244 -25.004 1.00 79.12 169 VAL A CA 1
ATOM 1286 C C . VAL A 1 169 ? 5.401 -8.418 -26.146 1.00 79.12 169 VAL A C 1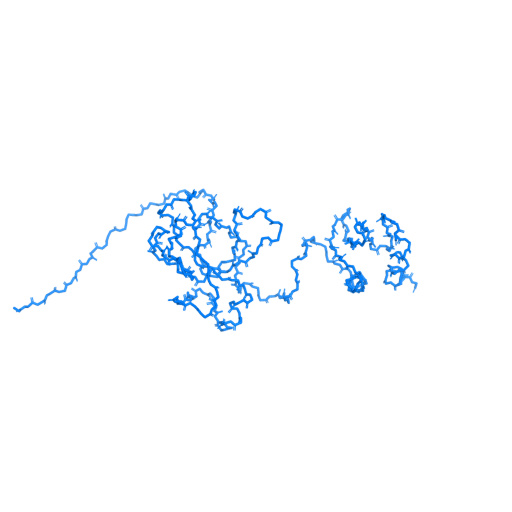
ATOM 1288 O O . VAL A 1 169 ? 4.197 -8.615 -25.971 1.00 79.12 169 VAL A O 1
ATOM 1291 N N . ARG A 1 170 ? 5.971 -8.407 -27.347 1.00 75.75 170 ARG A N 1
ATOM 1292 C CA . ARG A 1 170 ? 5.254 -8.573 -28.603 1.00 75.75 170 ARG A CA 1
ATOM 1293 C C . ARG A 1 170 ? 5.774 -9.826 -29.272 1.00 75.75 170 ARG A C 1
ATOM 1295 O O . ARG A 1 170 ? 6.971 -10.047 -29.349 1.00 75.75 170 ARG A O 1
ATOM 1302 N N . GLU A 1 171 ? 4.849 -10.700 -29.651 1.00 71.31 171 GLU A N 1
ATOM 1303 C CA . GLU A 1 171 ? 5.161 -11.953 -30.355 1.00 71.31 171 GLU A CA 1
ATOM 1304 C C . GLU A 1 171 ? 6.136 -12.891 -29.611 1.00 71.31 171 GLU A C 1
ATOM 1306 O O . GLU A 1 171 ? 6.710 -13.801 -30.199 1.00 71.31 171 GLU A O 1
ATOM 1311 N N . GLY A 1 172 ? 6.253 -12.739 -28.286 1.00 73.81 172 GLY A N 1
ATOM 1312 C CA . GLY A 1 172 ? 7.181 -13.526 -27.472 1.00 73.81 172 GLY A CA 1
ATOM 1313 C C . GLY A 1 172 ? 8.609 -12.979 -27.455 1.00 73.81 172 GLY A C 1
ATOM 1314 O O . GLY A 1 172 ? 9.520 -13.704 -27.064 1.00 73.81 172 GLY A O 1
ATOM 1315 N N . GLU A 1 173 ? 8.795 -11.717 -27.837 1.00 76.44 173 GLU A N 1
ATOM 1316 C CA . GLU A 1 173 ? 10.062 -10.993 -27.802 1.00 76.44 173 GLU A CA 1
ATOM 1317 C C . GLU A 1 173 ? 9.906 -9.716 -26.969 1.00 76.44 173 GLU A C 1
ATOM 1319 O O . GLU A 1 173 ? 8.860 -9.065 -27.004 1.00 76.44 173 GLU A O 1
ATOM 1324 N N . ALA A 1 174 ? 10.936 -9.362 -26.196 1.00 80.38 174 ALA A N 1
ATOM 1325 C CA . ALA A 1 174 ? 10.957 -8.103 -25.458 1.00 80.38 174 ALA A CA 1
ATOM 1326 C C . ALA A 1 174 ? 11.241 -6.945 -26.424 1.00 80.38 174 ALA A C 1
ATOM 1328 O O . ALA A 1 174 ? 12.273 -6.942 -27.103 1.00 80.38 174 ALA A O 1
ATOM 1329 N N . VAL A 1 175 ? 10.341 -5.966 -26.467 1.00 86.88 175 VAL A N 1
ATOM 1330 C CA . VAL A 1 175 ? 10.430 -4.762 -27.301 1.00 86.88 175 VAL A CA 1
ATOM 1331 C C . VAL A 1 175 ? 10.454 -3.516 -26.417 1.00 86.88 175 VAL A C 1
ATOM 1333 O O . VAL A 1 175 ? 9.885 -3.507 -25.326 1.00 86.88 175 VAL A O 1
ATOM 1336 N N . LEU A 1 176 ? 11.118 -2.457 -26.877 1.00 86.94 176 LEU A N 1
ATOM 1337 C CA . LEU A 1 176 ? 11.163 -1.177 -26.164 1.00 86.94 176 LEU A CA 1
ATOM 1338 C C . LEU A 1 176 ? 10.100 -0.239 -26.738 1.00 86.94 176 LEU A C 1
ATOM 1340 O O . LEU A 1 176 ? 10.092 0.007 -27.941 1.00 86.94 176 LEU A O 1
ATOM 1344 N N . VAL A 1 177 ? 9.229 0.313 -25.900 1.00 88.19 177 VAL A N 1
ATOM 1345 C CA . VAL A 1 177 ? 8.191 1.267 -26.308 1.00 88.19 177 VAL A CA 1
ATOM 1346 C C . VAL A 1 177 ? 8.617 2.669 -25.887 1.00 88.19 177 VAL A C 1
ATOM 1348 O O . VAL A 1 177 ? 8.519 3.033 -24.721 1.00 88.19 177 VAL A O 1
ATOM 1351 N N . ALA A 1 178 ? 9.123 3.468 -26.823 1.00 86.88 178 ALA A N 1
ATOM 1352 C CA . ALA A 1 178 ? 9.544 4.841 -26.569 1.00 86.88 178 ALA A CA 1
ATOM 1353 C C . ALA A 1 178 ? 8.405 5.831 -26.855 1.00 86.88 178 ALA A C 1
ATOM 1355 O O . ALA A 1 178 ? 7.917 5.909 -27.980 1.00 86.88 178 ALA A O 1
ATOM 1356 N N . GLU A 1 179 ? 8.022 6.644 -25.872 1.00 85.12 179 GLU A N 1
ATOM 1357 C CA . GLU A 1 179 ? 7.057 7.733 -26.049 1.00 85.12 179 GLU A CA 1
ATOM 1358 C C . GLU A 1 179 ? 7.788 9.061 -26.269 1.00 85.12 179 GLU A C 1
ATOM 1360 O O . GLU A 1 179 ? 8.572 9.524 -25.430 1.00 85.12 179 GLU A O 1
ATOM 1365 N N . LYS A 1 180 ? 7.517 9.728 -27.394 1.00 78.12 180 LYS A N 1
ATOM 1366 C CA . LYS A 1 180 ? 8.111 11.030 -27.698 1.00 78.12 180 LYS A CA 1
ATOM 1367 C C . LYS A 1 180 ? 7.157 11.905 -28.491 1.00 78.12 180 LYS A C 1
ATOM 1369 O O . LYS A 1 180 ? 6.601 11.497 -29.497 1.00 78.12 180 LYS A O 1
ATOM 1374 N N . LEU A 1 181 ? 7.012 13.159 -28.053 1.00 77.75 181 LEU A N 1
ATOM 1375 C CA . LEU A 1 181 ? 6.097 14.141 -28.657 1.00 77.75 181 LEU A CA 1
ATOM 1376 C C . LEU A 1 181 ? 4.619 13.691 -28.681 1.00 77.75 181 LEU A C 1
ATOM 1378 O O . LEU A 1 181 ? 3.841 14.221 -29.468 1.00 77.75 181 LEU A O 1
ATOM 1382 N N . GLY A 1 182 ? 4.230 12.779 -27.783 1.00 76.19 182 GLY A N 1
ATOM 1383 C CA . GLY A 1 182 ? 2.879 12.215 -27.718 1.00 76.19 182 GLY A CA 1
ATOM 1384 C C . GLY A 1 182 ? 2.623 11.071 -28.703 1.00 76.19 182 GLY A C 1
ATOM 1385 O O . GLY A 1 182 ? 1.481 10.635 -28.811 1.00 76.19 182 GLY A O 1
ATOM 1386 N N . ASP A 1 183 ? 3.656 10.602 -29.408 1.00 80.69 183 ASP A N 1
ATOM 1387 C CA . ASP A 1 183 ? 3.625 9.397 -30.233 1.00 80.69 183 ASP A CA 1
ATOM 1388 C C . ASP A 1 183 ? 4.399 8.267 -29.536 1.00 80.69 183 ASP A C 1
ATOM 1390 O O . ASP A 1 183 ? 5.483 8.483 -28.985 1.00 80.69 183 ASP A O 1
ATOM 1394 N N . GLU A 1 184 ? 3.845 7.058 -29.581 1.00 82.19 184 GLU A N 1
ATOM 1395 C CA . GLU A 1 184 ? 4.492 5.834 -29.108 1.00 82.19 184 GLU A CA 1
ATOM 1396 C C . GLU A 1 184 ? 5.216 5.135 -30.265 1.00 82.19 184 GLU A C 1
ATOM 1398 O O . GLU A 1 184 ? 4.693 5.024 -31.379 1.00 82.19 184 GLU A O 1
ATOM 1403 N N . HIS A 1 185 ? 6.423 4.651 -29.987 1.00 85.31 185 HIS A N 1
ATOM 1404 C CA . HIS A 1 185 ? 7.312 4.018 -30.950 1.00 85.31 185 HIS A CA 1
ATOM 1405 C C . HIS A 1 185 ? 7.781 2.668 -30.423 1.00 85.31 185 HIS A C 1
ATOM 1407 O O . HIS A 1 185 ? 8.396 2.607 -29.362 1.00 85.31 185 HIS A O 1
ATOM 1413 N N . VAL A 1 186 ? 7.541 1.593 -31.168 1.00 88.19 186 VAL A N 1
ATOM 1414 C CA . VAL A 1 186 ? 7.927 0.237 -30.751 1.00 88.19 186 VAL A CA 1
ATOM 1415 C C . VAL A 1 186 ? 9.237 -0.144 -31.422 1.00 88.19 186 VAL A C 1
ATOM 1417 O O . VAL A 1 186 ? 9.318 -0.157 -32.643 1.00 88.19 186 VAL A O 1
ATOM 1420 N N . ILE A 1 187 ? 10.262 -0.455 -30.637 1.00 88.38 187 ILE A N 1
ATOM 1421 C CA . ILE A 1 187 ? 11.604 -0.813 -31.094 1.00 88.38 187 ILE A CA 1
ATOM 1422 C C . ILE A 1 187 ? 11.826 -2.300 -30.828 1.00 88.38 187 ILE A C 1
ATOM 1424 O O . ILE A 1 187 ? 11.856 -2.755 -29.680 1.00 88.38 187 ILE A O 1
ATOM 1428 N N . HIS A 1 188 ? 12.002 -3.048 -31.907 1.00 87.00 188 HIS A N 1
ATOM 1429 C CA . HIS A 1 188 ? 12.245 -4.484 -31.899 1.00 87.00 188 HIS A CA 1
ATOM 1430 C C . HIS A 1 188 ? 13.705 -4.813 -31.564 1.00 87.00 188 HIS A C 1
ATOM 1432 O O . HIS A 1 188 ? 14.591 -3.988 -31.803 1.00 87.00 188 HIS A O 1
ATOM 1438 N N . PRO A 1 189 ? 13.999 -6.028 -31.061 1.00 81.56 189 PRO A N 1
ATOM 1439 C CA . PRO A 1 189 ? 15.373 -6.485 -30.820 1.00 81.56 189 PRO A CA 1
ATOM 1440 C C . PRO A 1 189 ? 16.261 -6.459 -32.072 1.00 81.56 189 PRO A C 1
ATOM 1442 O O . PRO A 1 189 ? 17.467 -6.270 -31.952 1.00 81.56 189 PRO A O 1
ATOM 1445 N N . ASP A 1 190 ? 15.669 -6.606 -33.258 1.00 80.50 190 ASP A N 1
ATOM 1446 C CA . ASP A 1 190 ? 16.359 -6.546 -34.556 1.00 80.50 190 ASP A CA 1
ATOM 1447 C C . ASP A 1 190 ? 16.734 -5.105 -34.976 1.00 80.50 190 ASP A C 1
ATOM 1449 O O . ASP A 1 190 ? 17.354 -4.885 -36.010 1.00 80.50 190 ASP A O 1
ATOM 1453 N N . GLY A 1 191 ? 16.355 -4.093 -34.185 1.00 80.38 191 GLY A N 1
ATOM 1454 C CA . GLY A 1 191 ? 16.601 -2.678 -34.484 1.00 80.38 191 GLY A CA 1
ATOM 1455 C C . GLY A 1 191 ? 15.535 -2.021 -35.364 1.00 80.38 191 GLY A C 1
ATOM 1456 O O . GLY A 1 191 ? 15.593 -0.814 -35.593 1.00 80.38 191 GLY A O 1
ATOM 1457 N N . SER A 1 192 ? 14.534 -2.783 -35.810 1.00 82.19 192 SER A N 1
ATOM 1458 C CA . SER A 1 192 ? 13.362 -2.251 -36.513 1.00 82.19 192 SER A CA 1
ATOM 1459 C C . SER A 1 192 ? 12.493 -1.407 -35.573 1.00 82.19 192 SER A C 1
ATOM 1461 O O . SER A 1 192 ? 12.240 -1.816 -34.439 1.00 82.19 192 SER A O 1
ATOM 1463 N N . VAL A 1 193 ? 11.996 -0.255 -36.038 1.00 86.75 193 VAL A N 1
ATOM 1464 C CA . VAL A 1 193 ? 11.098 0.618 -35.258 1.00 86.75 193 VAL A CA 1
ATOM 1465 C C . VAL A 1 193 ? 9.758 0.795 -35.962 1.00 86.75 193 VAL A C 1
ATOM 1467 O O . VAL A 1 193 ? 9.697 1.105 -37.150 1.00 86.75 193 VAL A O 1
ATOM 1470 N N . GLU A 1 194 ? 8.670 0.651 -35.215 1.00 81.75 194 GLU A N 1
ATOM 1471 C CA . GLU A 1 194 ? 7.308 0.877 -35.682 1.00 81.75 194 GLU A CA 1
ATOM 1472 C C . GLU A 1 194 ? 6.723 2.173 -35.110 1.00 81.75 194 GLU A C 1
ATOM 1474 O O . GLU A 1 194 ? 6.796 2.438 -33.910 1.00 81.75 194 GLU A O 1
ATOM 1479 N N . GLY A 1 195 ? 6.059 2.945 -35.978 1.00 69.56 195 GLY A N 1
ATOM 1480 C CA . GLY A 1 195 ? 5.179 4.049 -35.587 1.00 69.56 195 GLY A CA 1
ATOM 1481 C C . GLY A 1 195 ? 5.820 5.441 -35.560 1.00 69.56 195 GLY A C 1
ATOM 1482 O O . GLY A 1 195 ? 7.013 5.599 -35.336 1.00 69.56 195 GLY A O 1
ATOM 1483 N N . GLY A 1 196 ? 4.985 6.460 -35.797 1.00 66.50 196 GLY A N 1
ATOM 1484 C CA . GLY A 1 196 ? 5.229 7.887 -35.543 1.00 66.50 196 GLY A CA 1
ATOM 1485 C C . GLY A 1 196 ? 6.214 8.636 -36.462 1.00 66.50 196 GLY A C 1
ATOM 1486 O O . GLY A 1 196 ? 6.932 8.079 -37.289 1.00 66.50 196 GLY A O 1
ATOM 1487 N N . ALA A 1 197 ? 6.241 9.966 -36.326 1.00 74.69 197 ALA A N 1
ATOM 1488 C CA . ALA A 1 197 ? 6.956 10.870 -37.240 1.00 74.69 197 ALA A CA 1
ATOM 1489 C C . ALA A 1 197 ? 8.492 10.843 -37.108 1.00 74.69 197 ALA A C 1
ATOM 1491 O O . ALA A 1 197 ? 9.198 11.370 -37.970 1.00 74.69 197 ALA A O 1
ATOM 1492 N N . ILE A 1 198 ? 9.012 10.264 -36.023 1.00 78.25 198 ILE A N 1
ATOM 1493 C CA . ILE A 1 198 ? 10.447 10.212 -35.718 1.00 78.25 198 ILE A CA 1
ATOM 1494 C C . ILE A 1 198 ? 11.039 8.796 -35.775 1.00 78.25 198 ILE A C 1
ATOM 1496 O O . ILE A 1 198 ? 12.193 8.641 -35.379 1.00 78.25 198 ILE A O 1
ATOM 1500 N N . ALA A 1 199 ? 10.294 7.807 -36.291 1.00 80.12 199 ALA A N 1
ATOM 1501 C CA . ALA A 1 199 ? 10.734 6.411 -36.415 1.00 80.12 199 ALA A CA 1
ATOM 1502 C C . ALA A 1 199 ? 12.153 6.300 -36.983 1.00 80.12 199 ALA A C 1
ATOM 1504 O O . ALA A 1 199 ? 13.033 5.774 -36.318 1.00 80.12 199 ALA A O 1
ATOM 1505 N N . GLY A 1 200 ? 12.422 6.959 -38.115 1.00 79.81 200 GLY A N 1
ATOM 1506 C CA . GLY A 1 200 ? 13.738 6.898 -38.757 1.00 79.81 200 GLY A CA 1
ATOM 1507 C C . GLY A 1 200 ? 14.894 7.424 -37.898 1.00 79.81 200 GLY A C 1
ATOM 1508 O O . GLY A 1 200 ? 16.013 6.950 -38.024 1.00 79.81 200 GLY A O 1
ATOM 1509 N N . ARG A 1 201 ? 14.651 8.370 -36.976 1.00 82.69 201 ARG A N 1
ATOM 1510 C CA . ARG A 1 201 ? 15.695 8.807 -36.027 1.00 82.69 201 ARG A CA 1
ATOM 1511 C C . ARG A 1 201 ? 15.905 7.801 -34.904 1.00 82.69 201 ARG A C 1
ATOM 1513 O O . ARG A 1 201 ? 17.016 7.702 -34.398 1.00 82.69 201 ARG A O 1
ATOM 1520 N N . LEU A 1 202 ? 14.839 7.133 -34.473 1.00 83.81 202 LEU A N 1
ATOM 1521 C CA . LEU A 1 202 ? 14.927 6.069 -33.481 1.00 83.81 202 LEU A CA 1
ATOM 1522 C C . LEU A 1 202 ? 15.564 4.816 -34.083 1.00 83.81 202 LEU A C 1
ATOM 1524 O O . LEU A 1 202 ? 16.317 4.172 -33.373 1.00 83.81 202 LEU A O 1
ATOM 1528 N N . GLU A 1 203 ? 15.349 4.524 -35.370 1.00 84.31 203 GLU A N 1
ATOM 1529 C CA . GLU A 1 203 ? 16.045 3.461 -36.110 1.00 84.31 203 GLU A CA 1
ATOM 1530 C C . GLU A 1 203 ? 17.548 3.719 -36.189 1.00 84.31 203 GLU A C 1
ATOM 1532 O O . GLU A 1 203 ? 18.316 2.817 -35.886 1.00 84.31 203 GLU A O 1
ATOM 1537 N N . ASP A 1 204 ? 17.983 4.942 -36.526 1.00 83.44 204 ASP A N 1
ATOM 1538 C CA . ASP A 1 204 ? 19.413 5.299 -36.519 1.00 83.44 204 ASP A CA 1
ATOM 1539 C C . ASP A 1 204 ? 20.040 5.022 -35.144 1.00 83.44 204 ASP A C 1
ATOM 1541 O O . ASP A 1 204 ? 21.069 4.359 -35.046 1.00 83.44 204 ASP A O 1
ATOM 1545 N N . VAL A 1 205 ? 19.379 5.466 -34.069 1.00 84.56 205 VAL A N 1
ATOM 1546 C CA . VAL A 1 205 ? 19.850 5.225 -32.698 1.00 84.56 205 VAL A CA 1
ATOM 1547 C C . VAL A 1 205 ? 19.782 3.739 -32.350 1.00 84.56 205 VAL A C 1
ATOM 1549 O O . VAL A 1 205 ? 20.721 3.214 -31.771 1.00 84.56 205 VAL A O 1
ATOM 1552 N N . ALA A 1 206 ? 18.715 3.028 -32.706 1.00 84.81 206 ALA A N 1
ATOM 1553 C CA . ALA A 1 206 ? 18.578 1.601 -32.443 1.00 84.81 206 ALA A CA 1
ATOM 1554 C C . ALA A 1 206 ? 19.662 0.795 -33.167 1.00 84.81 206 ALA A C 1
ATOM 1556 O O . ALA A 1 206 ? 20.263 -0.089 -32.561 1.00 84.81 206 ALA A O 1
ATOM 1557 N N . ALA A 1 207 ? 19.985 1.143 -34.412 1.00 82.62 207 ALA A N 1
ATOM 1558 C CA . ALA A 1 207 ? 21.030 0.508 -35.205 1.00 82.62 207 ALA A CA 1
ATOM 1559 C C . ALA A 1 207 ? 22.428 0.676 -34.589 1.00 82.62 207 ALA A C 1
ATOM 1561 O O . ALA A 1 207 ? 23.230 -0.253 -34.666 1.00 82.62 207 ALA A O 1
ATOM 1562 N N . GLU A 1 208 ? 22.721 1.796 -33.915 1.00 81.69 208 GLU A N 1
ATOM 1563 C CA . GLU A 1 208 ? 24.004 1.984 -33.215 1.00 81.69 208 GLU A CA 1
ATOM 1564 C C . GLU A 1 208 ? 24.223 0.979 -32.070 1.00 81.69 208 GLU A C 1
ATOM 1566 O O . GLU A 1 208 ? 25.366 0.669 -31.730 1.00 81.69 208 GLU A O 1
ATOM 1571 N N . TYR A 1 209 ? 23.143 0.462 -31.478 1.00 82.56 209 TYR A N 1
ATOM 1572 C CA . TYR A 1 209 ? 23.202 -0.446 -30.328 1.00 82.56 209 TYR A CA 1
ATOM 1573 C C . TYR A 1 209 ? 22.857 -1.895 -30.693 1.00 82.56 209 TYR A C 1
ATOM 1575 O O . TYR A 1 209 ? 23.484 -2.817 -30.175 1.00 82.56 209 TYR A O 1
ATOM 1583 N N . LEU A 1 210 ? 21.875 -2.100 -31.574 1.00 81.19 210 LEU A N 1
ATOM 1584 C CA . LEU A 1 210 ? 21.325 -3.403 -31.965 1.00 81.19 210 LEU A CA 1
ATOM 1585 C C . LEU A 1 210 ? 21.877 -3.904 -33.309 1.00 81.19 210 LEU A C 1
ATOM 1587 O O . LEU A 1 210 ? 21.908 -5.107 -33.540 1.00 81.19 210 LEU A O 1
ATOM 1591 N N . GLY A 1 211 ? 22.381 -3.014 -34.171 1.00 64.00 211 GLY A N 1
ATOM 1592 C CA . GLY A 1 211 ? 22.916 -3.352 -35.499 1.00 64.00 211 GLY A CA 1
ATOM 1593 C C . GLY A 1 211 ? 24.356 -3.883 -35.507 1.00 64.00 211 GLY A C 1
ATOM 1594 O O . GLY A 1 211 ? 24.921 -4.115 -36.573 1.00 64.00 211 GLY A O 1
ATOM 1595 N N . GLY A 1 212 ? 24.973 -4.075 -34.337 1.00 52.81 212 GLY A N 1
ATOM 1596 C CA . GLY A 1 212 ? 26.339 -4.586 -34.184 1.00 52.81 212 GLY A CA 1
ATOM 1597 C C . GLY A 1 212 ? 26.442 -6.102 -34.361 1.00 52.81 212 GLY A C 1
ATOM 1598 O O . GLY A 1 212 ? 26.820 -6.801 -33.423 1.00 52.81 212 GLY A O 1
ATOM 1599 N N . GLY A 1 213 ? 26.094 -6.603 -35.545 1.00 46.97 213 GLY A N 1
ATOM 1600 C CA . GLY A 1 213 ? 26.219 -8.007 -35.932 1.00 46.97 213 GLY A CA 1
ATOM 1601 C C . GLY A 1 213 ? 26.998 -8.180 -37.234 1.00 46.97 213 GLY A C 1
ATOM 1602 O O . GLY A 1 213 ? 26.414 -8.578 -38.237 1.00 46.97 213 GLY A O 1
ATOM 1603 N N . GLU A 1 214 ? 28.306 -7.909 -37.209 1.00 37.44 214 GLU A N 1
ATOM 1604 C CA . GLU A 1 214 ? 29.281 -8.423 -38.190 1.00 37.44 214 GLU A CA 1
ATOM 1605 C C . GLU A 1 214 ? 30.488 -9.050 -37.479 1.00 37.44 214 GLU A C 1
ATOM 1607 O O . GLU A 1 214 ? 31.049 -8.401 -36.564 1.00 37.44 214 GLU A O 1
#

Secondary structure (DSSP, 8-state):
----------------------TTTTTTSTTEEEEESS---TTPPPEEEEE--SSBTTTPEEEETTEEEEHHHH-TTS-TTSBEEEEEEHHHHHHH-TT--TTPPPPSSPSS--EEEEGGGEEEEEETT---S---S-------SSPPPHHHHHHHHHHHTTSEEEEEEETTEEEEEEEETTEEEEE-TTS-EESSTTHHHHHHHHHHHH----

Organism: NCBI:txid2761102

Nearest PDB structures (foldseek):
  6ra4-assembly1_B  TM=7.192E-01  e=3.663E-02  Homo sapiens
  4py5-assembly1_A  TM=5.692E-01  e=3.112E-01  Thermovibrio ammonificans HB-1
  3mwx-assembly2_B  TM=7.106E-01  e=2.356E+00  Bacillus subtilis
  1ixd-assembly1_A  TM=4.767E-01  e=7.852E-01  Homo sapiens

Foldseek 3Di:
DDDDDDDDDDDDDDDDDDDDPDFQDCLQAQQFWKFFQVDPDPCTAIWGFQDWPPFFQLPAWDDDVVDIDGLCRVVVVDDRRATKTKIAHPVQCCVQPVPDDPPHHDDPPGPGDIDIHGSNRMGTDGGHPPPPDDDDPDDPADPPVDDDDPLRVVLCVVLVVPFDWGWDADPNAIWIWTADPNWTWTAGLQLQIDTDDCRVVSSVSSCVRNVPDD

Mean predicted aligned error: 17.64 Å

Radius of gyration: 25.01 Å; Cα contacts (8 Å, |Δi|>4): 335; chains: 1; bounding box: 47×46×93 Å